Protein AF-K0YEH7-F1 (afdb_monomer)

Organism: NCBI:txid883169

Structure (mmCIF, N/CA/C/O backbone):
data_AF-K0YEH7-F1
#
_entry.id   AF-K0YEH7-F1
#
loop_
_atom_site.group_PDB
_atom_site.id
_atom_site.type_symbol
_atom_site.label_atom_id
_atom_site.label_alt_id
_atom_site.label_comp_id
_atom_site.label_asym_id
_atom_site.label_entity_id
_atom_site.label_seq_id
_atom_site.pdbx_PDB_ins_code
_atom_site.Cartn_x
_atom_site.Cartn_y
_atom_site.Cartn_z
_atom_site.occupancy
_atom_site.B_iso_or_equiv
_atom_site.auth_seq_id
_atom_site.auth_comp_id
_atom_site.auth_asym_id
_atom_site.auth_atom_id
_atom_site.pdbx_PDB_model_num
ATOM 1 N N . MET A 1 1 ? 18.014 -51.628 -20.131 1.00 43.56 1 MET A N 1
ATOM 2 C CA . MET A 1 1 ? 19.365 -51.082 -20.390 1.00 43.56 1 MET A CA 1
ATOM 3 C C . MET A 1 1 ? 19.680 -50.108 -19.276 1.00 43.56 1 MET A C 1
ATOM 5 O O . MET A 1 1 ? 18.922 -49.168 -19.093 1.00 43.56 1 MET A O 1
ATOM 9 N N . THR A 1 2 ? 20.732 -50.370 -18.505 1.00 34.62 2 THR A N 1
ATOM 10 C CA . THR A 1 2 ? 21.038 -49.645 -17.263 1.00 34.62 2 THR A CA 1
ATOM 11 C C . THR A 1 2 ? 22.389 -48.968 -17.433 1.00 34.62 2 THR A C 1
ATOM 13 O O . THR A 1 2 ? 23.352 -49.653 -17.773 1.00 34.62 2 THR A O 1
ATOM 16 N N . TYR A 1 3 ? 22.475 -47.650 -17.233 1.00 40.78 3 TYR A N 1
ATOM 17 C CA . TYR A 1 3 ? 23.727 -46.910 -17.417 1.00 40.78 3 TYR A CA 1
ATOM 18 C C . TYR A 1 3 ? 24.126 -46.157 -16.146 1.00 40.78 3 TYR A C 1
ATOM 20 O O . TYR A 1 3 ? 23.782 -44.998 -15.935 1.00 40.78 3 TYR A O 1
ATOM 28 N N . THR A 1 4 ? 24.865 -46.850 -15.286 1.00 47.16 4 THR A N 1
ATOM 29 C CA . THR A 1 4 ? 25.466 -46.298 -14.069 1.00 47.16 4 THR A CA 1
ATOM 30 C C . THR A 1 4 ? 26.879 -45.805 -14.387 1.00 47.16 4 THR A C 1
ATOM 32 O O . THR A 1 4 ? 27.715 -46.608 -14.801 1.00 47.16 4 THR A O 1
ATOM 35 N N . ARG A 1 5 ? 27.200 -44.523 -14.153 1.00 48.91 5 ARG A N 1
ATOM 36 C CA . ARG A 1 5 ? 28.596 -44.038 -14.185 1.00 48.91 5 ARG A CA 1
ATOM 37 C C . ARG A 1 5 ? 28.930 -43.025 -13.084 1.00 48.91 5 ARG A C 1
ATOM 39 O O . ARG A 1 5 ? 28.792 -41.822 -13.246 1.00 48.91 5 ARG A O 1
ATOM 46 N N . THR A 1 6 ? 29.432 -43.586 -11.984 1.00 45.56 6 THR A N 1
ATOM 47 C CA . THR A 1 6 ? 30.629 -43.158 -11.227 1.00 45.56 6 THR A CA 1
ATOM 48 C C . THR A 1 6 ? 30.948 -41.666 -11.062 1.00 45.56 6 THR A C 1
ATOM 50 O O . THR A 1 6 ? 31.441 -41.004 -11.973 1.00 45.56 6 THR A O 1
ATOM 53 N N . VAL A 1 7 ? 30.889 -41.240 -9.798 1.00 43.88 7 VAL A N 1
ATOM 54 C CA . VAL A 1 7 ? 31.598 -40.086 -9.220 1.00 43.88 7 VAL A CA 1
ATOM 55 C C . VAL A 1 7 ? 33.121 -40.204 -9.409 1.00 43.88 7 VAL A C 1
ATOM 57 O O . VAL A 1 7 ? 33.689 -41.281 -9.223 1.00 43.88 7 VAL A O 1
ATOM 60 N N . ARG A 1 8 ? 33.806 -39.075 -9.638 1.00 46.44 8 ARG A N 1
ATOM 61 C CA . ARG A 1 8 ? 35.229 -38.900 -9.294 1.00 46.44 8 ARG A CA 1
ATOM 62 C C . ARG A 1 8 ? 35.449 -37.566 -8.579 1.00 46.44 8 ARG A C 1
ATOM 64 O O . ARG A 1 8 ? 35.228 -36.508 -9.152 1.00 46.44 8 ARG A O 1
ATOM 71 N N . ARG A 1 9 ? 35.919 -37.641 -7.330 1.00 40.53 9 ARG A N 1
ATOM 72 C CA . ARG A 1 9 ? 36.573 -36.531 -6.621 1.00 40.53 9 ARG A CA 1
ATOM 73 C C . ARG A 1 9 ? 38.044 -36.491 -7.041 1.00 40.53 9 ARG A C 1
ATOM 75 O O . ARG A 1 9 ? 38.652 -37.549 -7.188 1.00 40.53 9 ARG A O 1
ATOM 82 N N . SER A 1 10 ? 38.626 -35.302 -7.142 1.00 42.28 10 SER A N 1
ATOM 83 C CA . SER A 1 10 ? 40.073 -35.111 -7.285 1.00 42.28 10 SER A CA 1
ATOM 84 C C . SER A 1 10 ? 40.559 -34.104 -6.249 1.00 42.28 10 SER A C 1
ATOM 86 O O . SER A 1 10 ? 40.185 -32.936 -6.285 1.00 42.28 10 SER A O 1
ATOM 88 N N . VAL A 1 11 ? 41.378 -34.590 -5.317 1.00 41.81 11 VAL A N 1
ATOM 89 C CA . VAL A 1 11 ? 42.146 -33.777 -4.367 1.00 41.81 11 VAL A CA 1
ATOM 90 C C . VAL A 1 11 ? 43.427 -33.322 -5.063 1.00 41.81 11 VAL A C 1
ATOM 92 O O . VAL A 1 11 ? 44.069 -34.125 -5.737 1.00 41.81 11 VAL A O 1
ATOM 95 N N . GLY A 1 12 ? 43.814 -32.062 -4.875 1.00 38.81 12 GLY A N 1
ATOM 96 C CA . GLY A 1 12 ? 45.109 -31.532 -5.294 1.00 38.81 12 GLY A CA 1
ATOM 97 C C . GLY A 1 12 ? 45.628 -30.578 -4.227 1.00 38.81 12 GLY A C 1
ATOM 98 O O . GLY A 1 12 ? 45.006 -29.552 -3.973 1.00 38.81 12 GLY A O 1
ATOM 99 N N . ALA A 1 13 ? 46.735 -30.940 -3.583 1.00 40.38 13 ALA A N 1
ATOM 100 C CA . ALA A 1 13 ? 47.400 -30.131 -2.572 1.00 40.38 13 ALA A CA 1
ATOM 101 C C . ALA A 1 13 ? 48.880 -29.987 -2.933 1.00 40.38 13 ALA A C 1
ATOM 103 O O . ALA A 1 13 ? 49.530 -30.978 -3.265 1.00 40.38 13 ALA A O 1
ATOM 104 N N . THR A 1 14 ? 49.415 -28.775 -2.804 1.00 42.06 14 THR A N 1
ATOM 105 C CA . THR A 1 14 ? 50.857 -28.504 -2.833 1.00 42.06 14 THR A CA 1
ATOM 106 C C . THR A 1 14 ? 51.154 -27.259 -2.005 1.00 42.06 14 THR A C 1
ATOM 108 O O . THR A 1 14 ? 50.393 -26.295 -2.024 1.00 42.06 14 THR A O 1
ATOM 111 N N . ALA A 1 15 ? 52.261 -27.292 -1.266 1.00 40.22 15 ALA A N 1
ATOM 112 C CA . ALA A 1 15 ? 52.704 -26.234 -0.364 1.00 40.22 15 ALA A CA 1
ATOM 113 C C . ALA A 1 15 ? 54.217 -26.012 -0.508 1.00 40.22 15 ALA A C 1
ATOM 115 O O . ALA A 1 15 ? 54.932 -26.974 -0.772 1.00 40.22 15 ALA A O 1
ATOM 116 N N . LEU A 1 16 ? 54.671 -24.769 -0.308 1.00 36.59 16 LEU A N 1
ATOM 117 C CA . LEU A 1 16 ? 56.019 -24.306 0.091 1.00 36.59 16 LEU A CA 1
ATOM 118 C C . LEU A 1 16 ? 55.895 -22.761 0.192 1.00 36.59 16 LEU A C 1
ATOM 120 O O . LEU A 1 16 ? 55.402 -22.158 -0.753 1.00 36.59 16 LEU A O 1
ATOM 124 N N . ALA A 1 17 ? 56.100 -22.035 1.298 1.00 36.88 17 ALA A N 1
ATOM 125 C CA . ALA A 1 17 ? 57.126 -22.025 2.350 1.00 36.88 17 ALA A CA 1
ATOM 126 C C . ALA A 1 17 ? 58.447 -21.326 1.956 1.00 36.88 17 ALA A C 1
ATOM 128 O O . ALA A 1 17 ? 59.259 -21.915 1.251 1.00 36.88 17 ALA A O 1
ATOM 129 N N . ALA A 1 18 ? 58.672 -20.114 2.489 1.00 34.50 18 ALA A N 1
ATOM 130 C CA . ALA A 1 18 ? 59.960 -19.588 2.980 1.00 34.50 18 ALA A CA 1
ATOM 131 C C . ALA A 1 18 ? 59.758 -18.209 3.655 1.00 34.50 18 ALA A C 1
ATOM 133 O O . ALA A 1 18 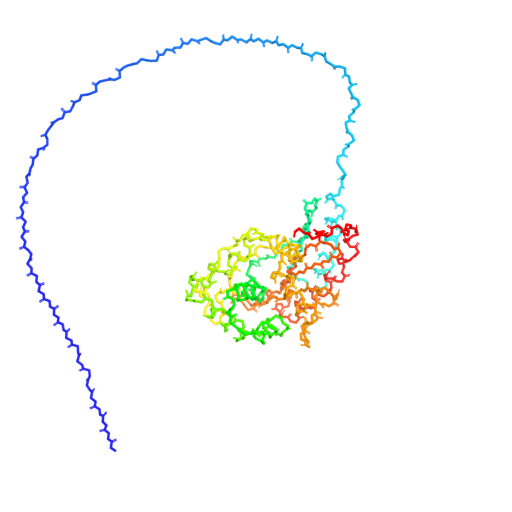? 58.860 -17.461 3.276 1.00 34.50 18 ALA A O 1
ATOM 134 N N . ALA A 1 19 ? 60.588 -17.874 4.645 1.00 40.25 19 ALA A N 1
ATOM 135 C CA . ALA A 1 19 ? 60.545 -16.625 5.420 1.00 40.25 19 ALA A CA 1
ATOM 136 C C . ALA A 1 19 ? 61.934 -15.962 5.471 1.00 40.25 19 ALA A C 1
ATOM 138 O O . ALA A 1 19 ? 62.913 -16.650 5.192 1.00 40.25 19 ALA A O 1
ATOM 139 N N . LEU A 1 20 ? 62.021 -14.687 5.888 1.00 38.66 20 LEU A N 1
ATOM 140 C CA . LEU A 1 20 ? 63.067 -14.125 6.776 1.00 38.66 20 LEU A CA 1
ATOM 141 C C . LEU A 1 20 ? 62.799 -12.634 7.100 1.00 38.66 20 LEU A C 1
ATOM 143 O O . LEU A 1 20 ? 61.908 -12.026 6.514 1.00 38.66 20 LEU A O 1
ATOM 147 N N . ALA A 1 21 ? 63.495 -12.090 8.108 1.00 43.19 21 ALA A N 1
ATOM 148 C CA . ALA A 1 21 ? 63.068 -10.929 8.912 1.00 43.19 21 ALA A CA 1
ATOM 149 C C . ALA A 1 21 ? 64.155 -9.831 9.080 1.00 43.19 21 ALA A C 1
ATOM 151 O O . ALA A 1 21 ? 65.202 -9.930 8.444 1.00 43.19 21 ALA A O 1
ATOM 152 N N . LEU A 1 22 ? 63.903 -8.880 10.014 1.00 47.94 22 LEU A N 1
ATOM 153 C CA . LEU A 1 22 ? 64.761 -7.831 10.649 1.00 47.94 22 LEU A CA 1
ATOM 154 C C . LEU A 1 22 ? 64.409 -6.367 10.255 1.00 47.94 22 LEU A C 1
ATOM 156 O O . LEU A 1 22 ? 64.001 -6.153 9.121 1.00 47.94 22 LEU A O 1
ATOM 160 N N . ALA A 1 23 ? 64.638 -5.295 11.047 1.00 47.19 23 ALA A N 1
ATOM 161 C CA . ALA A 1 23 ? 64.557 -5.011 12.509 1.00 47.19 23 ALA A CA 1
ATOM 162 C C . ALA A 1 23 ? 64.952 -3.519 12.803 1.00 47.19 23 ALA A C 1
ATOM 164 O O . ALA A 1 23 ? 65.809 -2.992 12.101 1.00 47.19 23 ALA A O 1
ATOM 165 N N . GLY A 1 24 ? 64.422 -2.882 13.874 1.00 32.28 24 GLY A N 1
ATOM 166 C CA . GLY A 1 24 ? 64.820 -1.545 14.425 1.00 32.28 24 GLY A CA 1
ATOM 167 C C . GLY A 1 24 ? 63.785 -0.413 14.191 1.00 32.28 24 GLY A C 1
ATOM 168 O O . GLY A 1 24 ? 63.328 -0.270 13.065 1.00 32.28 24 GLY A O 1
ATOM 169 N N . CYS A 1 25 ? 63.229 0.324 15.180 1.00 42.59 25 CYS A N 1
ATOM 170 C CA . CYS A 1 25 ? 63.808 1.264 16.189 1.00 42.59 25 CYS A CA 1
ATOM 171 C C . CYS A 1 25 ? 64.610 2.411 15.522 1.00 42.59 25 CYS A C 1
ATOM 173 O O . CYS A 1 25 ? 65.451 2.097 14.693 1.00 42.59 25 CYS A O 1
ATOM 175 N N . TRP A 1 26 ? 64.483 3.730 15.774 1.00 39.03 26 TRP A N 1
ATOM 176 C CA . TRP A 1 26 ? 64.170 4.584 16.956 1.00 39.03 26 TRP A CA 1
ATOM 177 C C . TRP A 1 26 ? 63.934 6.045 16.432 1.00 39.03 26 TRP A C 1
ATOM 179 O O . TRP A 1 26 ? 64.464 6.345 15.367 1.00 39.03 26 TRP A O 1
ATOM 189 N N . GLY A 1 27 ? 63.243 7.039 17.028 1.00 33.53 27 GLY A N 1
ATOM 190 C CA . GLY A 1 27 ? 62.417 7.182 18.248 1.00 33.53 27 GLY A CA 1
ATOM 191 C C . GLY A 1 27 ? 62.493 8.618 18.864 1.00 33.53 27 GLY A C 1
ATOM 192 O O . GLY A 1 27 ? 63.574 9.198 18.858 1.00 33.53 27 GLY A O 1
ATOM 193 N N . SER A 1 28 ? 61.388 9.133 19.446 1.00 36.91 28 SER A N 1
ATOM 194 C CA . SER A 1 28 ? 61.259 10.344 20.324 1.00 36.91 28 SER A CA 1
ATOM 195 C C . SER A 1 28 ? 61.264 11.772 19.720 1.00 36.91 28 SER A C 1
ATOM 197 O O . SER A 1 28 ? 62.160 12.121 18.959 1.00 36.91 28 SER A O 1
ATOM 199 N N . GLY A 1 29 ? 60.340 12.647 20.178 1.00 30.45 29 GLY A N 1
ATOM 200 C CA . GLY A 1 29 ? 60.425 14.108 19.961 1.00 30.45 29 GLY A CA 1
ATOM 201 C C . GLY A 1 29 ? 59.134 14.944 20.096 1.00 30.45 29 GLY A C 1
ATOM 202 O O . GLY A 1 29 ? 58.742 15.580 19.126 1.00 30.45 29 GLY A O 1
ATOM 203 N N . GLU A 1 30 ? 58.506 14.991 21.276 1.00 42.72 30 GLU A N 1
ATOM 204 C CA . GLU A 1 30 ? 57.485 16.007 21.639 1.00 42.72 30 GLU A CA 1
ATOM 205 C C . GLU A 1 30 ? 58.172 17.160 22.411 1.00 42.72 30 GLU A C 1
ATOM 207 O O . GLU A 1 30 ? 59.219 16.909 23.024 1.00 42.72 30 GLU A O 1
ATOM 212 N N . PRO A 1 31 ? 57.663 18.413 22.377 1.00 46.25 31 PRO A N 1
ATOM 213 C CA . PRO A 1 31 ? 56.670 18.785 23.398 1.00 46.25 31 PRO A CA 1
ATOM 214 C C . PRO A 1 31 ? 55.606 19.835 22.986 1.00 46.25 31 PRO A C 1
ATOM 216 O O . PRO A 1 31 ? 55.804 20.655 22.089 1.00 46.25 31 PRO A O 1
ATOM 219 N N . GLU A 1 32 ? 54.507 19.856 23.743 1.00 40.66 32 GLU A N 1
ATOM 220 C CA . GLU A 1 32 ? 53.574 20.990 23.899 1.00 40.66 32 GLU A CA 1
ATOM 221 C C . GLU A 1 32 ? 54.274 22.186 24.599 1.00 40.66 32 GLU A C 1
ATOM 223 O O . GLU A 1 32 ? 55.287 21.974 25.278 1.00 40.66 32 GLU A O 1
ATOM 228 N N . PRO A 1 33 ? 53.773 23.437 24.484 1.00 46.56 33 PRO A N 1
ATOM 229 C CA . PRO A 1 33 ? 53.020 23.940 25.645 1.00 46.56 33 PRO A CA 1
ATOM 230 C C . PRO A 1 33 ? 51.929 25.013 25.396 1.00 46.56 33 PRO A C 1
ATOM 232 O O . PRO A 1 33 ? 51.939 25.764 24.424 1.00 46.56 33 PRO A O 1
ATOM 235 N N . GLU A 1 34 ? 51.131 25.173 26.458 1.00 35.50 34 GLU A N 1
ATOM 236 C CA . GLU A 1 34 ? 50.573 26.420 27.020 1.00 35.50 34 GLU A CA 1
ATOM 237 C C . GLU A 1 34 ? 49.192 26.942 26.573 1.00 35.50 34 GLU A C 1
ATOM 239 O O . GLU A 1 34 ? 48.978 27.540 25.519 1.00 35.50 34 GLU A O 1
ATOM 244 N N . ALA A 1 35 ? 48.256 26.827 27.522 1.00 39.53 35 ALA A N 1
ATOM 245 C CA . ALA A 1 35 ? 46.968 27.502 27.537 1.00 39.53 35 ALA A CA 1
ATOM 246 C C . ALA A 1 35 ? 47.097 29.003 27.855 1.00 39.53 35 ALA A C 1
ATOM 248 O O . ALA A 1 35 ? 47.963 29.423 28.624 1.00 39.53 35 ALA A O 1
ATOM 249 N N . LYS A 1 36 ? 46.137 29.807 27.376 1.00 36.59 36 LYS A N 1
ATOM 250 C CA . LYS A 1 36 ? 45.959 31.193 27.828 1.00 36.59 36 LYS A CA 1
ATOM 251 C C . LYS A 1 36 ? 44.498 31.498 28.158 1.00 36.59 36 LYS A C 1
ATOM 253 O O . LYS A 1 36 ? 43.633 31.475 27.290 1.00 36.59 36 LYS A O 1
ATOM 258 N N . VAL A 1 37 ? 44.246 31.809 29.427 1.00 36.94 37 VAL A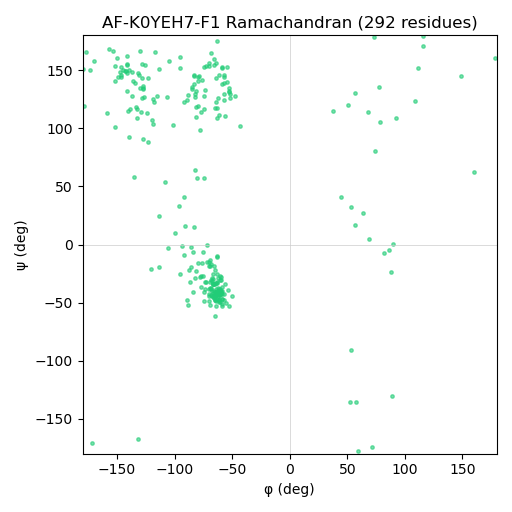 N 1
ATOM 259 C CA . VAL A 1 37 ? 42.953 32.281 29.948 1.00 36.94 37 VAL A CA 1
ATOM 260 C C . VAL A 1 37 ? 42.846 33.791 29.747 1.00 36.94 37 VAL A C 1
ATOM 262 O O . VAL A 1 37 ? 43.780 34.508 30.106 1.00 36.94 37 VAL A O 1
ATOM 265 N N . THR A 1 38 ? 41.715 34.306 29.249 1.00 33.78 38 THR A N 1
ATOM 266 C CA . THR A 1 38 ? 41.326 35.719 29.447 1.00 33.78 38 THR A CA 1
ATOM 267 C C . THR A 1 38 ? 39.798 35.900 29.432 1.00 33.78 38 THR A C 1
ATOM 269 O O . THR A 1 38 ? 39.171 35.903 28.382 1.00 33.78 38 THR A O 1
ATOM 272 N N . GLU A 1 39 ? 39.254 36.027 30.643 1.00 40.19 39 GLU A N 1
ATOM 273 C CA . GLU A 1 39 ? 38.168 36.918 31.100 1.00 40.19 39 GLU A CA 1
ATOM 274 C C . GLU A 1 39 ? 36.815 37.029 30.359 1.00 40.19 39 GLU A C 1
ATOM 276 O O . GLU A 1 39 ? 36.675 37.535 29.249 1.00 40.19 39 GLU A O 1
ATOM 281 N N . THR A 1 40 ? 35.768 36.694 31.120 1.00 35.47 40 THR A N 1
ATOM 282 C CA . THR A 1 40 ? 34.359 37.045 30.902 1.00 35.47 40 THR A CA 1
ATOM 283 C C . THR A 1 40 ? 34.123 38.559 30.997 1.00 35.47 40 THR A C 1
ATOM 285 O O . THR A 1 40 ? 34.637 39.215 31.901 1.00 35.47 40 THR A O 1
ATOM 288 N N . SER A 1 41 ? 33.231 39.107 30.168 1.00 37.56 41 SER A N 1
ATOM 289 C CA . SER A 1 41 ? 32.559 40.385 30.450 1.00 37.56 41 SER A CA 1
ATOM 290 C C . SER A 1 41 ? 31.086 40.324 30.061 1.00 37.56 41 SER A C 1
ATOM 292 O O . SER A 1 41 ? 30.735 40.144 28.898 1.00 37.56 41 SER A O 1
ATOM 294 N N . THR A 1 42 ? 30.220 40.463 31.063 1.00 37.81 42 THR A N 1
ATOM 295 C CA . THR A 1 42 ? 28.761 40.410 30.926 1.00 37.81 42 THR A CA 1
ATOM 296 C C . THR A 1 42 ? 28.218 41.803 30.619 1.00 37.81 42 THR A C 1
ATOM 298 O O . THR A 1 42 ? 28.485 42.737 31.373 1.00 37.81 42 THR A O 1
ATOM 301 N N . VAL A 1 43 ? 27.405 41.951 29.569 1.00 39.06 43 VAL A N 1
ATOM 302 C CA . VAL A 1 43 ? 26.648 43.187 29.308 1.00 39.06 43 VAL A CA 1
ATOM 303 C C . VAL A 1 43 ? 25.158 42.872 29.321 1.00 39.06 43 VAL A C 1
ATOM 305 O O . VAL A 1 43 ? 24.624 42.254 28.403 1.00 39.06 43 VAL A O 1
ATOM 308 N N . THR A 1 44 ? 24.488 43.304 30.386 1.00 37.12 44 THR A N 1
ATOM 309 C CA . THR A 1 44 ? 23.031 43.242 30.515 1.00 37.12 44 THR A CA 1
ATOM 310 C C . THR A 1 44 ? 22.403 44.397 29.741 1.00 37.12 44 THR A C 1
ATOM 312 O O . THR A 1 44 ? 22.611 45.553 30.103 1.00 37.12 44 THR A O 1
ATOM 315 N N . THR A 1 45 ? 21.572 44.094 28.742 1.00 37.25 45 THR A N 1
ATOM 316 C CA . THR A 1 45 ? 20.715 45.089 28.079 1.00 37.25 45 THR A CA 1
ATOM 317 C C . THR A 1 45 ? 19.254 44.703 28.271 1.00 37.25 45 THR A C 1
ATOM 319 O O . THR A 1 45 ? 18.746 43.798 27.615 1.00 37.25 45 THR A O 1
ATOM 322 N N . THR A 1 46 ? 18.563 45.394 29.177 1.00 35.56 46 THR A N 1
ATOM 323 C CA . THR A 1 46 ? 17.107 45.287 29.341 1.00 35.56 46 THR A CA 1
ATOM 324 C C . THR A 1 46 ? 16.392 46.066 28.242 1.00 35.56 46 THR A C 1
ATOM 326 O O . THR A 1 46 ? 16.454 47.295 28.225 1.00 35.56 46 THR A O 1
ATOM 329 N N . VAL A 1 47 ? 15.678 45.364 27.359 1.00 36.91 47 VAL A N 1
ATOM 330 C CA . VAL A 1 47 ? 14.760 45.976 26.386 1.00 36.91 47 VAL A CA 1
ATOM 331 C C . VAL A 1 47 ? 13.327 45.814 26.886 1.00 36.91 47 VAL A C 1
ATOM 333 O O . VAL A 1 47 ? 12.735 44.743 26.789 1.00 36.91 47 VAL A O 1
ATOM 336 N N . THR A 1 48 ? 12.770 46.895 27.426 1.00 38.53 48 THR A N 1
ATOM 337 C CA . THR A 1 48 ? 11.336 47.007 27.708 1.00 38.53 48 THR A CA 1
ATOM 338 C C . THR A 1 48 ? 10.612 47.385 26.420 1.00 38.53 48 THR A C 1
ATOM 340 O O . THR A 1 48 ? 10.831 48.479 25.902 1.00 38.53 48 THR A O 1
ATOM 343 N N . THR A 1 49 ? 9.709 46.534 25.934 1.00 35.94 49 THR A N 1
ATOM 344 C CA . THR A 1 49 ? 8.800 46.865 24.824 1.00 35.94 49 THR A CA 1
ATOM 345 C C . THR A 1 49 ? 7.352 46.493 25.135 1.00 35.94 49 THR A C 1
ATOM 347 O O . THR A 1 49 ? 7.075 45.564 25.888 1.00 35.94 49 THR A O 1
ATOM 350 N N . SER A 1 50 ? 6.449 47.307 24.586 1.00 40.16 50 SER A N 1
ATOM 351 C CA . SER A 1 50 ? 5.004 47.360 24.850 1.00 40.16 50 SER A CA 1
ATOM 352 C C . SER A 1 50 ? 4.274 46.039 24.555 1.00 40.16 50 SER A C 1
ATOM 354 O O . SER A 1 50 ? 4.707 45.324 23.650 1.00 40.16 50 SER A O 1
ATOM 356 N N . PRO A 1 51 ? 3.140 45.727 25.221 1.00 40.94 51 PRO A N 1
ATOM 357 C CA . PRO A 1 51 ? 2.313 44.585 24.840 1.00 40.94 51 PRO A CA 1
ATOM 358 C C . PRO A 1 51 ? 1.750 44.789 23.429 1.00 40.94 51 PRO A C 1
ATOM 360 O O . PRO A 1 51 ? 0.885 45.636 23.207 1.00 40.94 51 PRO A O 1
ATOM 363 N N . ALA A 1 52 ? 2.257 44.008 22.479 1.00 41.50 52 ALA A N 1
ATOM 364 C CA . ALA A 1 52 ? 1.568 43.754 21.226 1.00 41.50 52 ALA A CA 1
ATOM 365 C C . ALA A 1 52 ? 0.436 42.753 21.490 1.00 41.50 52 ALA A C 1
ATOM 367 O O . ALA A 1 52 ? 0.609 41.816 22.273 1.00 41.50 52 ALA A O 1
ATOM 368 N N . THR A 1 53 ? -0.709 42.941 20.832 1.00 42.72 53 THR A N 1
ATOM 369 C CA . THR A 1 53 ? -1.745 41.904 20.742 1.00 42.72 53 THR A CA 1
ATOM 370 C C . THR A 1 53 ? -1.088 40.611 20.249 1.00 42.72 53 THR A C 1
ATOM 372 O O . THR A 1 53 ? -0.355 40.683 19.257 1.00 42.72 53 THR A O 1
ATOM 375 N N . PRO A 1 54 ? -1.291 39.456 20.913 1.00 48.72 54 PRO A N 1
ATOM 376 C CA . PRO A 1 54 ? -0.751 38.195 20.426 1.00 48.72 54 PRO A CA 1
ATOM 377 C C . PRO A 1 54 ? -1.195 37.955 18.977 1.00 48.72 54 PRO A C 1
ATOM 379 O O . PRO A 1 54 ? -2.351 38.256 18.662 1.00 48.72 54 PRO A O 1
ATOM 382 N N . PRO A 1 55 ? -0.322 37.436 18.095 1.00 46.34 55 PRO A N 1
ATOM 383 C CA . PRO A 1 55 ? -0.796 36.886 16.836 1.00 46.34 55 PRO A CA 1
ATOM 384 C C . PRO A 1 55 ? -1.821 35.792 17.148 1.00 46.34 55 PRO A C 1
ATOM 386 O O . PRO A 1 55 ? -1.643 35.020 18.093 1.00 46.34 55 PRO A O 1
ATOM 389 N N . GLU A 1 56 ? -2.898 35.772 16.370 1.00 47.56 56 GLU A N 1
ATOM 390 C CA . GLU A 1 56 ? -3.910 34.720 16.415 1.00 47.56 56 GLU A CA 1
ATOM 391 C C . GLU A 1 56 ? -3.210 33.363 16.260 1.00 47.56 56 GLU A C 1
ATOM 393 O O . GLU A 1 56 ? -2.300 33.225 15.435 1.00 47.56 56 GLU A O 1
ATOM 398 N N . ALA A 1 57 ? -3.549 32.404 17.125 1.00 45.62 57 ALA A N 1
ATOM 399 C CA . ALA A 1 57 ? -2.893 31.103 17.120 1.00 45.62 57 ALA A CA 1
ATOM 400 C C . ALA A 1 57 ? -3.135 30.399 15.770 1.00 45.62 57 ALA A C 1
ATOM 402 O O . ALA A 1 57 ? -4.206 30.575 15.184 1.00 45.62 57 ALA A O 1
ATOM 403 N N . PRO A 1 58 ? -2.170 29.616 15.251 1.00 48.81 58 PRO A N 1
ATOM 404 C CA . PRO A 1 58 ? -2.453 28.735 14.123 1.00 48.81 58 PRO A CA 1
ATOM 405 C C . PRO A 1 58 ? -3.575 27.763 14.521 1.00 48.81 58 PRO A C 1
ATOM 407 O O . PRO A 1 58 ? -3.559 27.269 15.643 1.00 48.81 58 PRO A O 1
ATOM 410 N N . ASN A 1 59 ? -4.533 27.516 13.619 1.00 48.38 59 ASN A N 1
ATOM 411 C CA . ASN A 1 59 ? -5.717 26.691 13.893 1.00 48.38 59 ASN A CA 1
ATOM 412 C C . ASN A 1 59 ? -5.367 25.354 14.571 1.00 48.38 59 ASN A C 1
ATOM 414 O O . ASN A 1 59 ? -4.581 24.571 14.031 1.00 48.38 59 ASN A O 1
ATOM 418 N N . ASP A 1 60 ? -6.035 25.073 15.691 1.00 47.31 60 ASP A N 1
ATOM 419 C CA . ASP A 1 60 ? -5.942 23.826 16.457 1.00 47.31 60 ASP A CA 1
ATOM 420 C C . ASP A 1 60 ? -6.671 22.644 15.764 1.00 47.31 60 ASP A C 1
ATOM 422 O O . ASP A 1 60 ? -7.540 22.005 16.347 1.00 47.31 60 ASP A O 1
ATOM 426 N N . GLU A 1 61 ? -6.307 22.312 14.517 1.00 50.97 61 GLU A N 1
ATOM 427 C CA . GLU A 1 61 ? -6.666 21.027 13.876 1.00 50.97 61 GLU A CA 1
ATOM 428 C C . GLU A 1 61 ? -5.623 19.878 14.056 1.00 50.97 61 GLU A C 1
ATOM 430 O O . GLU A 1 61 ? -5.367 19.145 13.098 1.00 50.97 61 GLU A O 1
ATOM 435 N N . PRO A 1 62 ? -4.995 19.676 15.241 1.00 52.41 62 PRO A N 1
ATOM 436 C CA . PRO A 1 62 ? -4.419 18.357 15.584 1.00 52.41 62 PRO A CA 1
ATOM 437 C C . PRO A 1 62 ? -5.305 17.408 16.418 1.00 52.41 62 PRO A C 1
ATOM 439 O O . PRO A 1 62 ? -5.101 16.194 16.340 1.00 52.41 62 PRO A O 1
ATOM 442 N N . ASP A 1 63 ? -6.258 17.909 17.215 1.00 73.88 63 ASP A N 1
ATOM 443 C CA . ASP A 1 63 ? -6.947 17.073 18.223 1.00 73.88 63 ASP A CA 1
ATOM 444 C C . ASP A 1 63 ? -8.214 16.363 17.694 1.00 73.88 63 ASP A C 1
ATOM 446 O O . ASP A 1 63 ? -8.335 15.151 17.871 1.00 73.88 63 ASP A O 1
ATOM 450 N N . GLU A 1 64 ? -9.128 17.050 16.989 1.00 85.19 64 GLU A N 1
ATOM 451 C CA . GLU A 1 64 ? -10.436 16.466 16.603 1.00 85.19 64 GLU A CA 1
ATOM 452 C C . GLU A 1 64 ? -10.315 15.243 15.671 1.00 85.19 64 GLU A C 1
ATOM 454 O O . GLU A 1 64 ? -10.978 14.226 15.884 1.00 85.19 64 GLU A O 1
ATOM 459 N N . ILE A 1 65 ? -9.429 15.296 14.666 1.00 87.75 65 ILE A N 1
ATOM 460 C CA . ILE A 1 65 ? -9.183 14.154 13.764 1.00 87.75 65 ILE A CA 1
ATOM 461 C C . ILE A 1 65 ? -8.577 12.983 14.552 1.00 87.75 65 ILE A C 1
ATOM 463 O O . ILE A 1 65 ? -8.957 11.832 14.346 1.00 87.75 65 ILE A O 1
ATOM 467 N N . THR A 1 66 ? -7.656 13.256 15.479 1.00 92.00 66 THR A N 1
ATOM 468 C CA . THR A 1 66 ? -7.008 12.221 16.299 1.00 92.00 66 THR A CA 1
ATOM 469 C C . THR A 1 66 ? -8.011 11.540 17.238 1.00 92.00 66 THR A C 1
ATOM 471 O O . THR A 1 66 ? -7.983 10.313 17.377 1.00 92.00 66 THR A O 1
ATOM 474 N N . GLU A 1 67 ? -8.941 12.297 17.830 1.00 92.62 67 GLU A N 1
ATOM 475 C CA . GLU A 1 67 ? -10.036 11.759 18.649 1.00 92.62 67 GLU A CA 1
ATOM 476 C C . GLU A 1 67 ? -10.992 10.895 17.807 1.00 92.62 67 GLU A C 1
ATOM 478 O O . GLU A 1 67 ? -11.247 9.743 18.161 1.00 92.62 67 GLU A O 1
ATOM 483 N N . ALA A 1 68 ? -11.430 11.380 16.639 1.00 92.88 68 ALA A N 1
ATOM 484 C CA . ALA A 1 68 ? -12.330 10.638 15.752 1.00 92.88 68 ALA A CA 1
ATOM 485 C C . ALA A 1 68 ? -11.698 9.345 15.190 1.00 92.88 68 ALA A C 1
ATOM 487 O O . ALA A 1 68 ? -12.359 8.307 15.095 1.00 92.88 68 ALA A O 1
ATOM 488 N N . LEU A 1 69 ? -10.402 9.367 14.856 1.00 95.19 69 LEU A N 1
ATOM 489 C CA . LEU A 1 69 ? -9.661 8.161 14.472 1.00 95.19 69 LEU A CA 1
ATOM 490 C C . LEU A 1 69 ? -9.514 7.181 15.647 1.00 95.19 69 LEU A C 1
ATOM 492 O O . LEU A 1 69 ? -9.547 5.969 15.431 1.00 95.19 69 LEU A O 1
ATOM 496 N N . SER A 1 70 ? -9.388 7.678 16.881 1.00 96.62 70 SER A N 1
ATOM 497 C CA . SER A 1 70 ? -9.334 6.836 18.082 1.00 96.62 70 SER A CA 1
ATOM 498 C C . SER A 1 70 ? -10.675 6.145 18.345 1.00 96.62 70 SER A C 1
ATOM 500 O O . SER A 1 70 ? -10.689 4.935 18.560 1.00 96.62 70 SER A O 1
ATOM 502 N N . GLU A 1 71 ? -11.803 6.855 18.218 1.00 96.25 71 GLU A N 1
ATOM 503 C CA . GLU A 1 71 ? -13.146 6.256 18.310 1.00 96.25 71 GLU A CA 1
ATOM 504 C C . GLU A 1 71 ? -13.364 5.174 17.233 1.00 96.25 71 GLU A C 1
ATOM 506 O O . GLU A 1 71 ? -13.877 4.089 17.525 1.00 96.25 71 GLU A O 1
ATOM 511 N N . ALA A 1 72 ? -12.915 5.418 15.996 1.00 96.38 72 ALA A N 1
ATOM 512 C CA . ALA A 1 72 ? -12.988 4.434 14.915 1.00 96.38 72 ALA A CA 1
ATOM 513 C C . ALA A 1 72 ? -12.165 3.163 15.216 1.00 96.38 72 ALA A C 1
ATOM 515 O O . ALA A 1 72 ? -12.633 2.046 14.973 1.00 96.38 72 ALA A O 1
ATOM 516 N N . ILE A 1 73 ? -10.961 3.314 15.779 1.00 98.00 73 ILE A N 1
ATOM 517 C CA . ILE A 1 73 ? -10.123 2.189 16.217 1.00 98.00 73 ILE A CA 1
ATOM 518 C C . ILE A 1 73 ? -10.779 1.428 17.376 1.00 98.00 73 ILE A C 1
ATOM 520 O O . ILE A 1 73 ? -10.874 0.202 17.306 1.00 98.00 73 ILE A O 1
ATOM 524 N N . ASP A 1 74 ? -11.300 2.118 18.393 1.00 98.00 74 ASP A N 1
ATOM 525 C CA . ASP A 1 74 ? -11.986 1.491 19.529 1.00 98.00 74 ASP A CA 1
ATOM 526 C C . ASP A 1 74 ? -13.233 0.705 19.093 1.00 98.00 74 ASP A C 1
ATOM 528 O O . ASP A 1 74 ? -13.480 -0.399 19.594 1.00 98.00 74 ASP A O 1
ATOM 532 N N . GLY A 1 75 ? -13.989 1.211 18.113 1.00 97.56 75 GLY A N 1
ATOM 533 C CA . GLY A 1 75 ? -15.114 0.496 17.505 1.00 97.56 75 GLY A CA 1
ATOM 534 C C . GLY A 1 75 ? -14.687 -0.808 16.821 1.00 97.56 75 GLY A C 1
ATOM 535 O O . GLY A 1 75 ? -15.268 -1.869 17.071 1.00 97.56 75 GLY A O 1
ATOM 536 N N . VAL A 1 76 ? -13.626 -0.759 16.011 1.00 98.00 76 VAL A N 1
ATOM 537 C CA . VAL A 1 76 ? -13.074 -1.928 15.302 1.00 98.00 76 VAL A CA 1
ATOM 538 C C . VAL A 1 76 ? -12.499 -2.955 16.279 1.00 98.00 76 VAL A C 1
ATOM 540 O O . VAL A 1 76 ? -12.778 -4.150 16.154 1.00 98.00 76 VAL A O 1
ATOM 543 N N . LEU A 1 77 ? -11.749 -2.513 17.291 1.00 98.12 77 LEU A N 1
ATOM 544 C CA . LEU A 1 77 ? -11.194 -3.388 18.324 1.00 98.12 77 LEU A CA 1
ATOM 545 C C . LEU A 1 77 ? -12.289 -4.005 19.206 1.00 98.12 77 LEU A C 1
ATOM 547 O O . LEU A 1 77 ? -12.174 -5.171 19.582 1.00 98.12 77 LEU A O 1
ATOM 551 N N . SER A 1 78 ? -13.380 -3.284 19.471 1.00 98.31 78 SER A N 1
ATOM 552 C CA . SER A 1 78 ? -14.542 -3.819 20.195 1.00 98.31 78 SER A CA 1
ATOM 553 C C . SER A 1 78 ? -15.285 -4.908 19.412 1.00 98.31 78 SER A C 1
ATOM 555 O O . SER A 1 78 ? -15.802 -5.849 20.016 1.00 98.31 78 SER A O 1
ATOM 557 N N . ALA A 1 79 ? -15.336 -4.802 18.079 1.00 98.06 79 ALA A N 1
ATOM 558 C CA . ALA A 1 79 ? -16.025 -5.760 17.213 1.00 98.06 79 ALA A CA 1
ATOM 559 C C . ALA A 1 79 ? -15.170 -6.992 16.852 1.00 98.06 79 ALA A C 1
ATOM 561 O O . ALA A 1 79 ? -15.679 -8.115 16.852 1.00 98.06 79 ALA A O 1
ATOM 562 N N . HIS A 1 80 ? -13.878 -6.799 16.562 1.00 97.69 80 HIS A N 1
ATOM 563 C CA . HIS A 1 80 ? -12.997 -7.833 15.985 1.00 97.69 80 HIS A CA 1
ATOM 564 C C . HIS A 1 80 ? -11.869 -8.293 16.915 1.00 97.69 80 HIS A C 1
ATOM 566 O O . HIS A 1 80 ? -11.299 -9.372 16.710 1.00 97.69 80 HIS A O 1
ATOM 572 N N . GLY A 1 81 ? -11.536 -7.488 17.928 1.00 97.56 81 GLY A N 1
ATOM 573 C CA . GLY A 1 81 ? -10.363 -7.665 18.782 1.00 97.56 81 GLY A CA 1
ATOM 574 C C . GLY A 1 81 ? -9.031 -7.657 18.020 1.00 97.56 81 GLY A C 1
ATOM 575 O O . GLY A 1 81 ? -8.975 -7.548 16.795 1.00 97.56 81 GLY A O 1
ATOM 576 N N . GLY A 1 82 ? -7.939 -7.861 18.756 1.00 96.69 82 GLY A N 1
ATOM 577 C CA . GLY A 1 82 ? -6.592 -7.907 18.189 1.00 96.69 82 GLY A CA 1
ATOM 578 C C . GLY A 1 82 ? -5.955 -6.523 18.134 1.00 96.69 82 GLY A C 1
ATOM 579 O O . GLY A 1 82 ? -5.933 -5.828 19.144 1.00 96.69 82 GLY A O 1
ATOM 580 N N . GLU A 1 83 ? -5.407 -6.161 16.978 1.00 98.06 83 GLU A N 1
ATOM 581 C CA . GLU A 1 83 ? -4.659 -4.920 16.750 1.00 98.06 83 GLU A CA 1
ATOM 582 C C . GLU A 1 83 ? -5.221 -4.195 15.518 1.00 98.06 83 GLU A C 1
ATOM 584 O O . GLU A 1 83 ? -5.585 -4.836 14.525 1.00 98.06 83 GLU A O 1
ATOM 589 N N . ALA A 1 84 ? -5.262 -2.864 15.559 1.00 98.38 84 ALA A N 1
ATOM 590 C CA . ALA A 1 84 ? -5.709 -2.009 14.465 1.00 98.38 84 ALA A CA 1
ATOM 591 C C . ALA A 1 84 ? -4.952 -0.677 14.518 1.00 98.38 84 ALA A C 1
ATOM 593 O O . ALA A 1 84 ? -4.660 -0.181 15.605 1.00 98.38 84 ALA A O 1
ATOM 594 N N . ALA A 1 85 ? -4.639 -0.112 13.353 1.00 98.38 85 ALA A N 1
ATOM 595 C CA . ALA A 1 85 ? -3.984 1.182 13.224 1.00 98.38 85 ALA A CA 1
ATOM 596 C C . ALA A 1 85 ? -4.454 1.919 11.967 1.00 98.38 85 ALA A C 1
ATOM 598 O O . ALA A 1 85 ? -4.689 1.314 10.916 1.00 98.38 85 ALA A O 1
ATOM 599 N N . VAL A 1 86 ? -4.526 3.241 12.073 1.00 97.88 86 VAL A N 1
ATOM 600 C CA . VAL A 1 86 ? -4.803 4.171 10.978 1.00 97.88 86 VAL A CA 1
ATOM 601 C C . VAL A 1 86 ? -3.830 5.340 11.053 1.00 97.88 86 VAL A C 1
ATOM 603 O O . VAL A 1 86 ? -3.549 5.851 12.134 1.00 97.88 86 VAL A O 1
ATOM 606 N N . VAL A 1 87 ? -3.325 5.766 9.898 1.00 97.00 87 VAL A N 1
ATOM 607 C CA . VAL A 1 87 ? -2.590 7.021 9.729 1.00 97.00 87 VAL A CA 1
ATOM 608 C C . VAL A 1 87 ? -3.188 7.775 8.551 1.00 97.00 87 VAL A C 1
ATOM 610 O O . VAL A 1 87 ? -3.423 7.190 7.489 1.00 97.00 87 VAL A O 1
ATOM 613 N N . VAL A 1 88 ? -3.414 9.072 8.736 1.00 95.31 88 VAL A N 1
ATOM 614 C CA . VAL A 1 88 ? -3.902 9.989 7.703 1.00 95.31 88 VAL A CA 1
ATOM 615 C C . VAL A 1 88 ? -2.920 11.142 7.537 1.00 95.31 88 VAL A C 1
ATOM 617 O O . VAL A 1 88 ? -2.308 11.591 8.506 1.00 95.31 88 VAL A O 1
ATOM 620 N N . PHE A 1 89 ? -2.740 11.597 6.299 1.00 93.62 89 PHE A N 1
ATOM 621 C CA . PHE A 1 89 ? -1.744 12.598 5.941 1.00 93.62 89 PHE A CA 1
ATOM 622 C C . PHE A 1 89 ? -2.255 13.590 4.889 1.00 93.62 89 PHE A C 1
ATOM 624 O O . PHE A 1 89 ? -2.752 13.208 3.825 1.00 93.62 89 PHE A O 1
ATOM 631 N N . ALA A 1 90 ? -2.024 14.864 5.177 1.00 90.75 90 ALA A N 1
ATOM 632 C CA . ALA A 1 90 ? -1.976 16.001 4.274 1.00 90.75 90 ALA A CA 1
ATOM 633 C C . ALA A 1 90 ? -0.833 16.942 4.743 1.00 90.75 90 ALA A C 1
ATOM 635 O O . ALA A 1 90 ? -0.393 16.834 5.890 1.00 90.75 90 ALA A O 1
ATOM 636 N N . PRO A 1 91 ? -0.329 17.873 3.908 1.00 87.50 91 PRO A N 1
ATOM 637 C CA . PRO A 1 91 ? 0.874 18.655 4.215 1.00 87.50 91 PRO A CA 1
ATOM 638 C C . PRO A 1 91 ? 0.818 19.450 5.531 1.00 87.50 91 PRO A C 1
ATOM 640 O O . PRO A 1 91 ? 1.834 19.561 6.214 1.00 87.50 91 PRO A O 1
ATOM 643 N N . GLU A 1 92 ? -0.358 19.959 5.908 1.00 83.88 92 GLU A N 1
ATOM 644 C CA . GLU A 1 92 ? -0.611 20.662 7.173 1.00 83.88 92 GLU A CA 1
ATOM 645 C C . GLU A 1 92 ? -1.563 19.892 8.115 1.00 83.88 92 GLU A C 1
ATOM 647 O O . GLU A 1 92 ? -2.267 20.516 8.911 1.00 83.88 92 GLU A O 1
ATOM 652 N N . ALA A 1 93 ? -1.671 18.563 7.990 1.00 85.44 93 ALA A N 1
ATOM 653 C CA . ALA A 1 93 ? -2.442 17.713 8.906 1.00 85.44 93 ALA A CA 1
ATOM 654 C C . ALA A 1 93 ? -1.973 16.247 8.851 1.00 85.44 93 ALA A C 1
ATOM 656 O O . ALA A 1 93 ? -2.189 15.551 7.862 1.00 85.44 93 ALA A O 1
ATOM 657 N N . GLU A 1 94 ? -1.382 15.752 9.937 1.00 90.88 94 GLU A N 1
ATOM 658 C CA . GLU A 1 94 ? -1.035 14.338 10.107 1.00 90.88 94 GLU A CA 1
ATOM 659 C C . GLU A 1 94 ? -1.605 13.852 11.438 1.00 90.88 94 GLU A C 1
ATOM 661 O O . GLU A 1 94 ? -1.346 14.456 12.478 1.00 90.88 94 GLU A O 1
ATOM 666 N N . ALA A 1 95 ? -2.386 12.774 11.398 1.00 93.56 95 ALA A N 1
ATOM 667 C CA . ALA A 1 95 ? -3.011 12.178 12.574 1.00 93.56 95 ALA A CA 1
ATOM 668 C C . ALA A 1 95 ? -2.948 10.650 12.488 1.00 93.56 95 ALA A C 1
ATOM 670 O O . ALA A 1 95 ? -2.946 10.065 11.400 1.00 93.56 95 ALA A O 1
ATOM 671 N N . ALA A 1 96 ? -2.882 9.995 13.643 1.00 95.50 96 ALA A N 1
ATOM 672 C CA . ALA A 1 96 ? -2.784 8.548 13.741 1.00 95.50 96 ALA A CA 1
ATOM 673 C C . ALA A 1 96 ? -3.494 8.039 14.995 1.00 95.50 96 ALA A C 1
ATOM 675 O O . ALA A 1 96 ? -3.490 8.708 16.026 1.00 95.50 96 ALA A O 1
ATOM 676 N N . ALA A 1 97 ? -4.051 6.833 14.912 1.00 97.25 97 ALA A N 1
ATOM 677 C CA . ALA A 1 97 ? -4.634 6.137 16.051 1.00 97.25 97 ALA A CA 1
ATOM 678 C C . ALA A 1 97 ? -4.365 4.631 15.966 1.00 97.25 97 ALA A C 1
ATOM 680 O O . ALA A 1 97 ? -4.301 4.056 14.874 1.00 97.25 97 ALA A O 1
ATOM 681 N N . GLY A 1 98 ? -4.245 3.994 17.132 1.00 97.06 98 GLY A N 1
ATOM 682 C CA . GLY A 1 98 ? -3.948 2.569 17.258 1.00 97.06 98 GLY A CA 1
ATOM 683 C C . GLY A 1 98 ? -2.497 2.187 16.934 1.00 97.06 98 GLY A C 1
ATOM 684 O O . GLY A 1 98 ? -1.662 3.019 16.586 1.00 97.06 98 GLY A O 1
ATOM 685 N N . GLU A 1 99 ? -2.198 0.897 17.069 1.00 94.31 99 GLU A N 1
ATOM 686 C CA . GLU A 1 99 ? -0.892 0.297 16.788 1.00 94.31 99 GLU A CA 1
ATOM 687 C C . GLU A 1 99 ? -1.098 -1.126 16.245 1.00 94.31 99 GLU A C 1
ATOM 689 O O . GLU A 1 99 ? -2.016 -1.839 16.659 1.00 94.31 99 GLU A O 1
ATOM 694 N N . VAL A 1 100 ? -0.245 -1.543 15.307 1.00 89.12 100 VAL A N 1
ATOM 695 C CA . VAL A 1 100 ? -0.199 -2.905 14.756 1.00 89.12 100 VAL A CA 1
ATOM 696 C C . VAL A 1 100 ? 1.262 -3.313 14.646 1.00 89.12 100 VAL A C 1
ATOM 698 O O . VAL A 1 100 ? 2.055 -2.596 14.043 1.00 89.12 100 VAL A O 1
ATOM 701 N N . GLY A 1 101 ? 1.630 -4.471 15.198 1.00 74.50 101 GLY A N 1
ATOM 702 C CA . GLY A 1 101 ? 2.997 -4.980 15.044 1.00 74.50 101 GLY A CA 1
ATOM 703 C C . GLY A 1 101 ? 3.293 -5.432 13.605 1.00 74.50 101 GLY A C 1
ATOM 704 O O . GLY A 1 101 ? 2.387 -5.910 12.925 1.00 74.50 101 GLY A O 1
ATOM 705 N N . ASP A 1 102 ? 4.563 -5.400 13.189 1.00 73.19 102 ASP A N 1
ATOM 706 C CA . ASP A 1 102 ? 5.055 -5.777 11.843 1.00 73.19 102 ASP A CA 1
ATOM 707 C C . ASP A 1 102 ? 4.607 -4.825 10.708 1.00 73.19 102 ASP A C 1
ATOM 709 O O . ASP A 1 102 ? 3.438 -4.754 10.334 1.00 73.19 102 ASP A O 1
ATOM 713 N N . ASP A 1 103 ? 5.585 -4.137 10.109 1.00 86.31 103 ASP A N 1
ATOM 714 C CA . ASP A 1 103 ? 5.409 -3.165 9.023 1.00 86.31 103 ASP A CA 1
ATOM 715 C C . ASP A 1 103 ? 5.506 -3.788 7.619 1.00 86.31 103 ASP A C 1
ATOM 717 O O . ASP A 1 103 ? 5.649 -3.072 6.621 1.00 86.31 103 ASP A O 1
ATOM 721 N N . THR A 1 104 ? 5.414 -5.113 7.484 1.00 97.25 104 THR A N 1
ATOM 722 C CA . THR A 1 104 ? 5.478 -5.784 6.180 1.00 97.25 104 THR A CA 1
ATOM 723 C C . THR A 1 104 ? 4.398 -5.263 5.223 1.00 97.25 104 THR A C 1
ATOM 725 O O . THR A 1 104 ? 3.198 -5.262 5.513 1.00 97.25 104 THR A O 1
ATOM 728 N N . ALA A 1 105 ? 4.825 -4.789 4.052 1.00 98.12 105 ALA A N 1
ATOM 729 C CA . ALA A 1 105 ? 3.964 -4.110 3.087 1.00 98.12 105 ALA A CA 1
ATOM 730 C C . ALA A 1 105 ? 3.053 -5.059 2.277 1.00 98.12 105 ALA A C 1
ATOM 732 O O . ALA A 1 105 ? 1.970 -4.679 1.825 1.00 98.12 105 ALA A O 1
ATOM 733 N N . TRP A 1 106 ? 3.466 -6.313 2.087 1.00 98.56 106 TRP A N 1
ATOM 734 C CA . TRP A 1 106 ? 2.767 -7.306 1.270 1.00 98.56 106 TRP A CA 1
ATOM 735 C C . TRP A 1 106 ? 2.456 -6.781 -0.145 1.00 98.56 106 TRP A C 1
ATOM 737 O O . TRP A 1 106 ? 3.301 -6.188 -0.816 1.00 98.56 106 TRP A O 1
ATOM 747 N N . SER A 1 107 ? 1.234 -7.005 -0.637 1.00 98.56 107 SER A N 1
ATOM 748 C CA . SER A 1 107 ? 0.823 -6.601 -1.985 1.00 98.56 107 SER A CA 1
ATOM 749 C C . SER A 1 107 ? 0.622 -5.090 -2.178 1.00 98.56 107 SER A C 1
ATOM 751 O O . SER A 1 107 ? 0.334 -4.699 -3.310 1.00 98.56 107 SER A O 1
ATOM 753 N N . THR A 1 108 ? 0.806 -4.234 -1.159 1.00 98.69 108 THR A N 1
ATOM 754 C CA . THR A 1 108 ? 0.831 -2.774 -1.384 1.00 98.69 108 THR A CA 1
ATOM 755 C C . THR A 1 108 ? 2.047 -2.374 -2.230 1.00 98.69 108 THR A C 1
ATOM 757 O O . THR A 1 108 ? 1.928 -1.554 -3.138 1.00 98.69 108 THR A O 1
ATOM 760 N N . MET A 1 109 ? 3.177 -3.078 -2.073 1.00 98.75 109 MET A N 1
ATOM 761 C CA . MET A 1 109 ? 4.401 -2.899 -2.873 1.00 98.75 109 MET A CA 1
ATOM 762 C C . MET A 1 109 ? 4.248 -3.214 -4.369 1.00 98.75 109 MET A C 1
ATOM 764 O O . MET A 1 109 ? 5.126 -2.866 -5.156 1.00 98.75 109 MET A O 1
ATOM 768 N N . LYS A 1 110 ? 3.129 -3.808 -4.808 1.00 98.88 110 LYS A N 1
ATOM 769 C CA . LYS A 1 110 ? 2.836 -3.956 -6.246 1.00 98.88 110 LYS A CA 1
ATOM 770 C C . LYS A 1 110 ? 2.670 -2.603 -6.946 1.00 98.88 110 LYS A C 1
ATOM 772 O O . LYS A 1 110 ? 2.933 -2.519 -8.139 1.00 98.88 110 LYS A O 1
ATOM 777 N N . VAL A 1 111 ? 2.293 -1.555 -6.209 1.00 98.75 111 VAL A N 1
ATOM 778 C CA . VAL A 1 111 ? 2.189 -0.183 -6.723 1.00 98.75 111 VAL A CA 1
ATOM 779 C C . VAL A 1 111 ? 3.554 0.387 -7.144 1.00 98.75 111 VAL A C 1
ATOM 781 O O . VAL A 1 111 ? 3.716 0.631 -8.341 1.00 98.75 111 VAL A O 1
ATOM 784 N N . PRO A 1 112 ? 4.568 0.535 -6.263 1.00 98.69 112 PRO A N 1
ATOM 785 C CA . PRO A 1 112 ? 5.887 1.008 -6.686 1.00 98.69 112 PRO A CA 1
ATOM 786 C C . PRO A 1 112 ? 6.578 0.066 -7.689 1.00 98.69 112 PRO A C 1
ATOM 788 O O . PRO A 1 112 ? 7.302 0.543 -8.557 1.00 98.69 112 PRO A O 1
ATOM 791 N N . VAL A 1 113 ? 6.318 -1.250 -7.662 1.00 98.81 113 VAL A N 1
ATOM 792 C CA . VAL A 1 113 ? 6.818 -2.168 -8.710 1.00 98.81 113 VAL A CA 1
ATOM 793 C C . VAL A 1 113 ? 6.184 -1.875 -10.078 1.00 98.81 113 VAL A C 1
ATOM 795 O O . VAL A 1 113 ? 6.899 -1.817 -11.077 1.00 98.81 113 VAL A O 1
ATOM 798 N N . ALA A 1 114 ? 4.870 -1.636 -10.143 1.00 98.75 114 ALA A N 1
ATOM 799 C CA . ALA A 1 114 ? 4.192 -1.268 -11.386 1.00 98.75 114 ALA A CA 1
ATOM 800 C C . ALA A 1 114 ? 4.629 0.112 -11.904 1.00 98.75 114 ALA A C 1
ATOM 802 O O . ALA A 1 114 ? 4.892 0.255 -13.096 1.00 98.75 114 ALA A O 1
ATOM 803 N N . MET A 1 115 ? 4.780 1.106 -11.023 1.00 98.62 115 MET A N 1
ATOM 804 C CA . MET A 1 115 ? 5.297 2.430 -11.394 1.00 98.62 115 MET A CA 1
ATOM 805 C C . MET A 1 115 ? 6.727 2.354 -11.942 1.00 98.62 115 MET A C 1
ATOM 807 O O . MET A 1 115 ? 7.029 3.008 -12.935 1.00 98.62 115 MET A O 1
ATOM 811 N N . ALA A 1 116 ? 7.590 1.519 -11.353 1.00 98.62 116 ALA A N 1
ATOM 812 C CA . ALA A 1 116 ? 8.942 1.295 -11.860 1.00 98.62 116 ALA A CA 1
ATOM 813 C C . ALA A 1 116 ? 8.919 0.646 -13.250 1.00 98.62 116 ALA A C 1
ATOM 815 O O . ALA A 1 116 ? 9.681 1.042 -14.126 1.00 98.62 116 ALA A O 1
ATOM 816 N N . ALA A 1 117 ? 8.023 -0.320 -13.472 1.00 98.44 117 ALA A N 1
ATOM 817 C CA . ALA A 1 117 ? 7.900 -0.988 -14.762 1.00 98.44 117 ALA A CA 1
ATOM 818 C C . ALA A 1 117 ? 7.440 -0.002 -15.851 1.00 98.44 117 ALA A C 1
ATOM 820 O O . ALA A 1 117 ? 8.053 0.070 -16.914 1.00 98.44 117 ALA A O 1
ATOM 821 N N . LEU A 1 118 ? 6.446 0.839 -15.544 1.00 97.75 118 LEU A N 1
ATOM 822 C CA . LEU A 1 118 ? 6.006 1.928 -16.421 1.00 97.75 118 LEU A CA 1
ATOM 823 C C . LEU A 1 118 ? 7.133 2.941 -16.705 1.00 97.75 118 LEU A C 1
ATOM 825 O O . LEU A 1 118 ? 7.321 3.315 -17.861 1.00 97.75 118 LEU A O 1
ATOM 829 N N . ALA A 1 119 ? 7.915 3.335 -15.691 1.00 98.00 119 ALA A N 1
ATOM 830 C CA . ALA A 1 119 ? 9.040 4.268 -15.838 1.00 98.00 119 ALA A CA 1
ATOM 831 C C . ALA A 1 119 ? 10.126 3.759 -16.803 1.00 98.00 119 ALA A C 1
ATOM 833 O O . ALA A 1 119 ? 10.672 4.526 -17.594 1.00 98.00 119 ALA A O 1
ATOM 834 N N . GLU A 1 120 ? 10.428 2.461 -16.745 1.00 97.81 120 GLU A N 1
ATOM 835 C CA . GLU A 1 120 ? 11.453 1.804 -17.564 1.00 97.81 120 GLU A CA 1
ATOM 836 C C . GLU A 1 120 ? 10.937 1.391 -18.959 1.00 97.81 120 GLU A C 1
ATOM 838 O O . GLU A 1 120 ? 11.709 0.897 -19.782 1.00 97.81 120 GLU A O 1
ATOM 843 N N . GLY A 1 121 ? 9.633 1.535 -19.234 1.00 96.38 121 GLY A N 1
ATOM 844 C CA . GLY A 1 121 ? 8.994 0.944 -20.417 1.00 96.38 121 GLY A CA 1
ATOM 845 C C . GLY A 1 121 ? 9.028 -0.593 -20.414 1.00 96.38 121 GLY A C 1
ATOM 846 O O . GLY A 1 121 ? 9.044 -1.219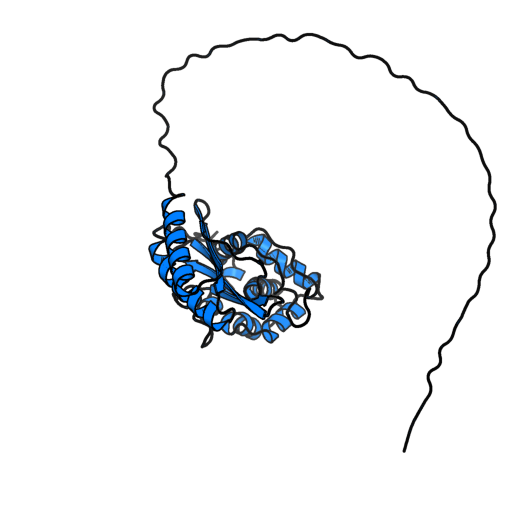 -21.476 1.00 96.38 121 GLY A O 1
ATOM 847 N N . ALA A 1 122 ? 9.083 -1.194 -19.225 1.00 93.62 122 ALA A N 1
ATOM 848 C CA . ALA A 1 122 ? 9.252 -2.619 -18.980 1.00 93.62 122 ALA A CA 1
ATOM 849 C C . ALA A 1 122 ? 7.936 -3.295 -18.547 1.00 93.62 122 ALA A C 1
ATOM 851 O O . ALA A 1 122 ? 7.020 -2.665 -18.022 1.00 93.62 122 ALA A O 1
ATOM 852 N N . GLY A 1 123 ? 7.850 -4.614 -18.740 1.00 92.06 123 GLY A N 1
ATOM 853 C CA . GLY A 1 123 ? 6.629 -5.379 -18.467 1.00 92.06 123 GLY A CA 1
ATOM 854 C C . GLY A 1 123 ? 5.504 -5.108 -19.475 1.00 92.06 123 GLY A C 1
ATOM 855 O O . GLY A 1 123 ? 5.696 -4.431 -20.484 1.00 92.06 123 GLY A O 1
ATOM 856 N N . SER A 1 124 ? 4.320 -5.678 -19.235 1.00 96.12 124 SER A N 1
ATOM 857 C CA . SER A 1 124 ? 3.145 -5.456 -20.086 1.00 96.12 124 SER A CA 1
ATOM 858 C C . SER A 1 124 ? 2.042 -4.692 -19.352 1.00 96.12 124 SER A C 1
ATOM 860 O O . SER A 1 124 ? 1.863 -4.835 -18.142 1.00 96.12 124 SER A O 1
ATOM 862 N N . ALA A 1 125 ? 1.235 -3.928 -20.094 1.00 96.19 125 ALA A N 1
ATOM 863 C CA . ALA A 1 125 ? 0.056 -3.260 -19.536 1.00 96.19 125 ALA A CA 1
ATOM 864 C C . ALA A 1 125 ? -0.956 -4.254 -18.926 1.00 96.19 125 ALA A C 1
ATOM 866 O O . ALA A 1 125 ? -1.661 -3.905 -17.983 1.00 96.19 125 ALA A O 1
ATOM 867 N N . ALA A 1 126 ? -0.999 -5.495 -19.427 1.00 98.00 126 ALA A N 1
ATOM 868 C CA . ALA A 1 126 ? -1.813 -6.567 -18.858 1.00 98.00 126 ALA A CA 1
ATOM 869 C C . ALA A 1 126 ? -1.275 -7.044 -17.497 1.00 98.00 126 ALA A C 1
ATOM 871 O O . ALA A 1 126 ? -2.065 -7.294 -16.591 1.00 98.00 126 ALA A O 1
ATOM 872 N N . ASP A 1 127 ? 0.050 -7.116 -17.325 1.00 98.62 127 ASP A N 1
ATOM 873 C CA . ASP A 1 127 ? 0.659 -7.445 -16.032 1.00 98.62 127 ASP A CA 1
ATOM 874 C C . ASP A 1 127 ? 0.445 -6.326 -15.005 1.00 98.62 127 ASP A C 1
ATOM 876 O O . ASP A 1 127 ? 0.149 -6.616 -13.849 1.00 98.62 127 ASP A O 1
ATOM 880 N N . VAL A 1 128 ? 0.519 -5.054 -15.418 1.00 98.44 128 VAL A N 1
ATOM 881 C CA . VAL A 1 128 ? 0.174 -3.903 -14.559 1.00 98.44 128 VAL A CA 1
ATOM 882 C C . VAL A 1 128 ? -1.292 -3.965 -14.117 1.00 98.44 128 VAL A C 1
ATOM 884 O O . VAL A 1 128 ? -1.576 -3.864 -12.924 1.00 98.44 128 VAL A O 1
ATOM 887 N N . ASP A 1 129 ? -2.229 -4.176 -15.048 1.00 97.94 129 ASP A N 1
ATOM 888 C CA . ASP A 1 129 ? -3.663 -4.257 -14.736 1.00 97.94 129 ASP A CA 1
ATOM 889 C C . ASP A 1 129 ? -3.957 -5.453 -13.801 1.00 97.94 129 ASP A C 1
ATOM 891 O O . ASP A 1 129 ? -4.608 -5.280 -12.771 1.00 97.94 129 ASP A O 1
ATOM 895 N N . ALA A 1 130 ? -3.387 -6.637 -14.063 1.00 98.44 130 ALA A N 1
ATOM 896 C CA . ALA A 1 130 ? -3.559 -7.828 -13.222 1.00 98.44 130 ALA A CA 1
ATOM 897 C C . ALA A 1 130 ? -2.922 -7.691 -11.822 1.00 98.44 130 ALA A C 1
ATOM 899 O O . ALA A 1 130 ? -3.563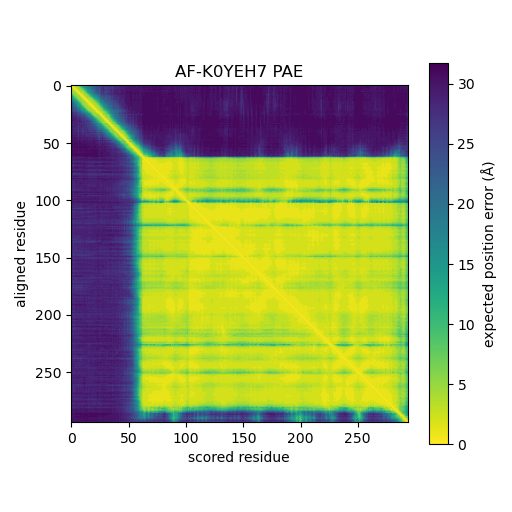 -8.004 -10.812 1.00 98.44 130 ALA A O 1
ATOM 900 N N . ALA A 1 131 ? -1.687 -7.185 -11.730 1.00 98.69 131 ALA A N 1
ATOM 901 C CA . ALA A 1 131 ? -0.981 -7.001 -10.460 1.00 98.69 131 ALA A CA 1
ATOM 902 C C . ALA A 1 131 ? -1.683 -5.989 -9.539 1.00 98.69 131 ALA A C 1
ATOM 904 O O . ALA A 1 131 ? -1.661 -6.141 -8.314 1.00 98.69 131 ALA A O 1
ATOM 905 N N . LEU A 1 132 ? -2.319 -4.962 -10.108 1.00 98.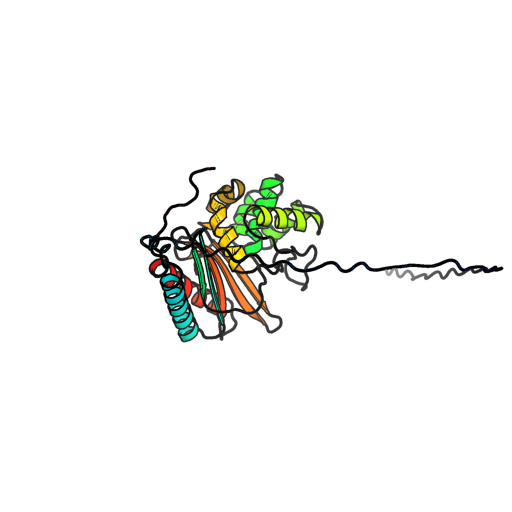38 132 LEU A N 1
ATOM 906 C CA . LEU A 1 132 ? -3.001 -3.926 -9.337 1.00 98.38 132 LEU A CA 1
ATOM 907 C C . LEU A 1 132 ? -4.458 -4.295 -9.028 1.00 98.38 132 LEU A C 1
ATOM 909 O O . LEU A 1 132 ? -4.821 -4.309 -7.850 1.00 98.38 132 LEU A O 1
ATOM 913 N N . ARG A 1 133 ? -5.259 -4.673 -10.036 1.00 97.50 133 ARG A N 1
ATOM 914 C CA . ARG A 1 133 ? -6.702 -4.956 -9.885 1.00 97.50 133 ARG A CA 1
ATOM 915 C C . ARG A 1 133 ? -6.995 -6.281 -9.199 1.00 97.50 133 ARG A C 1
ATOM 917 O O . ARG A 1 133 ? -7.813 -6.333 -8.288 1.00 97.50 133 ARG A O 1
ATOM 924 N N . ALA A 1 134 ? -6.349 -7.354 -9.656 1.00 97.62 134 ALA A N 1
ATOM 925 C CA . ALA A 1 134 ? -6.552 -8.711 -9.144 1.00 97.62 134 ALA A CA 1
ATOM 926 C C . ALA A 1 134 ? -5.552 -9.078 -8.037 1.00 97.62 134 ALA A C 1
ATOM 928 O O . ALA A 1 134 ? -5.605 -10.174 -7.486 1.00 97.62 134 ALA A O 1
ATOM 929 N N . SER A 1 135 ? -4.627 -8.169 -7.700 1.00 98.12 135 SER A N 1
ATOM 930 C CA . SER A 1 135 ? -3.501 -8.453 -6.806 1.00 98.12 135 SER A CA 1
ATOM 931 C C . SER A 1 135 ? -2.689 -9.678 -7.261 1.00 98.12 135 SER A C 1
ATOM 933 O O . SER A 1 135 ? -2.142 -10.396 -6.424 1.00 98.12 135 SER A O 1
ATOM 935 N N . ASP A 1 136 ? -2.591 -9.924 -8.570 1.00 98.69 136 ASP A N 1
ATOM 936 C CA . ASP A 1 136 ? -1.930 -11.109 -9.124 1.00 98.69 136 ASP A CA 1
ATOM 937 C C . ASP A 1 136 ? -0.432 -11.132 -8.747 1.00 98.69 136 ASP A C 1
ATOM 939 O O . ASP A 1 136 ? 0.303 -10.155 -8.930 1.00 98.69 136 ASP A O 1
ATOM 943 N N . ASN A 1 137 ? 0.010 -12.241 -8.146 1.00 98.62 137 ASN A N 1
ATOM 944 C CA . ASN A 1 137 ? 1.390 -12.424 -7.693 1.00 98.62 137 ASN A CA 1
ATOM 945 C C . ASN A 1 137 ? 2.349 -12.744 -8.845 1.00 98.62 137 ASN A C 1
ATOM 947 O O . ASN A 1 137 ? 3.484 -12.277 -8.821 1.00 98.62 137 ASN A O 1
ATOM 951 N N . GLU A 1 138 ? 1.913 -13.509 -9.846 1.00 98.62 138 GLU A N 1
ATOM 952 C CA . GLU A 1 138 ? 2.752 -13.870 -10.989 1.00 98.62 138 GLU A CA 1
ATOM 953 C C . GLU A 1 138 ? 2.938 -12.678 -11.928 1.00 98.62 138 GLU A C 1
ATOM 955 O O . GLU A 1 138 ? 4.034 -12.466 -12.438 1.00 98.62 138 GLU A O 1
ATOM 960 N N . ALA A 1 139 ? 1.895 -11.867 -12.122 1.00 98.81 139 ALA A N 1
ATOM 961 C CA . ALA A 1 139 ? 1.981 -10.609 -12.856 1.00 98.81 139 ALA A CA 1
ATOM 962 C C . ALA A 1 139 ? 2.959 -9.639 -12.179 1.00 98.81 139 ALA A C 1
ATOM 964 O O . ALA A 1 139 ? 3.865 -9.124 -12.830 1.00 98.81 139 ALA A O 1
ATOM 965 N N . ALA A 1 140 ? 2.843 -9.454 -10.860 1.00 98.81 140 ALA A N 1
ATOM 966 C CA . ALA A 1 140 ? 3.771 -8.612 -10.108 1.00 98.81 140 ALA A CA 1
ATOM 967 C C . ALA A 1 140 ? 5.218 -9.133 -10.147 1.00 98.81 140 ALA A C 1
ATOM 969 O O . ALA A 1 140 ? 6.146 -8.335 -10.260 1.00 98.81 140 ALA A O 1
ATOM 970 N N . GLU A 1 141 ? 5.422 -10.452 -10.105 1.00 98.50 141 GLU A N 1
ATOM 971 C CA . GLU A 1 141 ? 6.752 -11.050 -10.253 1.00 98.50 141 GLU A CA 1
ATOM 972 C C . GLU A 1 141 ? 7.298 -10.872 -11.682 1.00 98.50 141 GLU A C 1
ATOM 974 O O . GLU A 1 141 ? 8.474 -10.559 -11.844 1.00 98.50 141 GLU A O 1
ATOM 979 N N . ARG A 1 142 ? 6.465 -10.968 -12.730 1.00 98.69 142 ARG A N 1
ATOM 980 C CA . ARG A 1 142 ? 6.879 -10.650 -14.113 1.00 98.69 142 ARG A CA 1
ATOM 981 C C . ARG A 1 142 ? 7.302 -9.188 -14.265 1.00 98.69 142 ARG A C 1
ATOM 983 O O . ARG A 1 142 ? 8.323 -8.934 -14.902 1.00 98.69 142 ARG A O 1
ATOM 990 N N . LEU A 1 143 ? 6.573 -8.247 -13.656 1.00 98.81 143 LEU A N 1
ATOM 991 C CA . LEU A 1 143 ? 6.975 -6.835 -13.603 1.00 98.81 143 LEU A CA 1
ATOM 992 C C . LEU A 1 143 ? 8.318 -6.679 -12.878 1.00 98.81 143 LEU A C 1
ATOM 994 O O . LEU A 1 143 ? 9.236 -6.080 -13.426 1.00 98.81 143 LEU A O 1
ATOM 998 N N . TRP A 1 144 ? 8.463 -7.276 -11.691 1.00 98.69 144 TRP A N 1
ATOM 999 C CA . TRP A 1 144 ? 9.693 -7.235 -10.894 1.00 98.69 144 TRP A CA 1
ATOM 1000 C C . TRP A 1 144 ? 10.916 -7.774 -11.650 1.00 98.69 144 TRP A C 1
ATOM 1002 O O . TRP A 1 144 ? 11.945 -7.107 -11.705 1.00 98.69 144 TRP A O 1
ATOM 1012 N N . GLN A 1 145 ? 10.802 -8.937 -12.297 1.00 98.19 145 GLN A N 1
ATOM 1013 C CA . GLN A 1 145 ? 11.893 -9.523 -13.085 1.00 98.19 145 GLN A CA 1
ATOM 1014 C C . GLN A 1 145 ? 12.238 -8.685 -14.329 1.00 98.19 145 GLN A C 1
ATOM 1016 O O . GLN A 1 145 ? 13.396 -8.657 -14.746 1.00 98.19 145 GLN A O 1
ATOM 1021 N N . ALA A 1 146 ? 11.268 -7.962 -14.903 1.00 98.38 146 ALA A N 1
ATOM 1022 C CA . ALA A 1 146 ? 11.508 -7.046 -16.018 1.00 98.38 146 ALA A CA 1
ATOM 1023 C C . ALA A 1 146 ? 12.299 -5.783 -15.615 1.00 98.38 146 ALA A C 1
ATOM 1025 O O . ALA A 1 146 ? 12.896 -5.150 -16.483 1.00 98.38 146 ALA A O 1
ATOM 1026 N N . LEU A 1 147 ? 12.360 -5.439 -14.320 1.00 98.50 147 LEU A N 1
ATOM 1027 C CA . LEU A 1 147 ? 13.184 -4.334 -13.808 1.00 98.50 147 LEU A CA 1
ATOM 1028 C C . LEU A 1 147 ? 14.680 -4.673 -13.726 1.00 98.50 147 LEU A C 1
ATOM 1030 O O . LEU A 1 147 ? 15.491 -3.756 -13.594 1.00 98.50 147 LEU A O 1
ATOM 1034 N N . GLY A 1 148 ? 15.051 -5.955 -13.790 1.00 98.06 148 GLY A N 1
ATOM 1035 C CA . GLY A 1 148 ? 16.431 -6.434 -13.676 1.00 98.06 148 GLY A CA 1
ATOM 1036 C C . GLY A 1 148 ? 16.683 -7.311 -12.438 1.00 98.06 148 GLY A C 1
ATOM 1037 O O . GLY A 1 148 ? 15.783 -7.580 -11.644 1.00 98.06 148 GLY A O 1
ATOM 1038 N N . PRO A 1 149 ? 17.917 -7.806 -12.245 1.00 95.94 149 PRO A N 1
ATOM 1039 C CA . PRO A 1 149 ? 18.224 -8.772 -11.196 1.00 95.94 149 PRO A CA 1
ATOM 1040 C C . PRO A 1 149 ? 18.258 -8.140 -9.796 1.00 95.94 149 PRO A C 1
ATOM 1042 O O . PRO A 1 149 ? 19.148 -7.350 -9.476 1.00 95.94 149 PRO A O 1
ATOM 1045 N N . GLY A 1 150 ? 17.351 -8.576 -8.915 1.00 93.19 150 GLY A N 1
ATOM 1046 C CA . GLY A 1 150 ? 17.432 -8.423 -7.455 1.00 93.19 150 GLY A CA 1
ATOM 1047 C C . GLY A 1 150 ? 17.651 -6.988 -6.965 1.00 93.19 150 GLY A C 1
ATOM 1048 O O . GLY A 1 150 ? 16.695 -6.261 -6.722 1.00 93.19 150 GLY A O 1
ATOM 1049 N N . ARG A 1 151 ? 18.919 -6.579 -6.797 1.00 97.69 151 ARG A N 1
ATOM 1050 C CA . ARG A 1 151 ? 19.289 -5.219 -6.361 1.00 97.69 151 ARG A CA 1
ATOM 1051 C C . ARG A 1 151 ? 18.864 -4.136 -7.352 1.00 97.69 151 ARG A C 1
ATOM 1053 O O . ARG A 1 151 ? 18.553 -3.039 -6.909 1.00 97.69 151 ARG A O 1
ATOM 1060 N N . GLU A 1 152 ? 18.852 -4.427 -8.653 1.00 98.50 152 GLU A N 1
ATOM 1061 C CA . GLU A 1 152 ? 18.419 -3.453 -9.664 1.00 98.50 152 GLU A CA 1
ATOM 1062 C C . GLU A 1 152 ? 16.908 -3.201 -9.573 1.00 98.50 152 GLU A C 1
ATOM 1064 O O . GLU A 1 152 ? 16.483 -2.054 -9.450 1.00 98.50 152 GLU A O 1
ATOM 1069 N N . ALA A 1 153 ? 16.107 -4.271 -9.521 1.00 98.56 153 ALA A N 1
ATOM 1070 C CA . ALA A 1 153 ? 14.662 -4.181 -9.320 1.00 98.56 153 ALA A CA 1
ATOM 1071 C C . ALA A 1 153 ? 14.294 -3.506 -7.989 1.00 98.56 153 ALA A C 1
ATOM 1073 O O . ALA A 1 153 ? 13.427 -2.632 -7.962 1.00 98.56 153 ALA A O 1
ATOM 1074 N N . ALA A 1 154 ? 15.004 -3.849 -6.907 1.00 98.75 154 ALA A N 1
ATOM 1075 C CA . ALA A 1 154 ? 14.836 -3.215 -5.603 1.00 98.75 154 ALA A CA 1
ATOM 1076 C C . ALA A 1 154 ? 15.086 -1.706 -5.665 1.00 98.75 154 ALA A C 1
ATOM 1078 O O . ALA A 1 154 ? 14.197 -0.942 -5.303 1.00 98.75 154 ALA A O 1
ATOM 1079 N N . ALA A 1 155 ? 16.231 -1.273 -6.202 1.00 98.81 155 ALA A N 1
ATOM 1080 C CA . ALA A 1 155 ? 16.561 0.145 -6.322 1.00 98.81 155 ALA A CA 1
ATOM 1081 C C . ALA A 1 155 ? 15.555 0.915 -7.198 1.00 98.81 155 ALA A C 1
ATOM 1083 O O . ALA A 1 155 ? 15.194 2.043 -6.871 1.00 98.81 155 ALA A O 1
ATOM 1084 N N . LYS A 1 156 ? 15.056 0.309 -8.286 1.00 98.75 156 LYS A N 1
ATOM 1085 C CA . LYS A 1 156 ? 14.051 0.933 -9.163 1.00 98.75 156 LYS A CA 1
ATOM 1086 C C . LYS A 1 156 ? 12.691 1.101 -8.483 1.00 98.75 156 LYS A C 1
ATOM 1088 O O . LYS A 1 156 ? 12.065 2.144 -8.670 1.00 98.75 156 LYS A O 1
ATOM 1093 N N . ALA A 1 157 ? 12.251 0.119 -7.691 1.00 98.62 157 ALA A N 1
ATOM 1094 C CA . ALA A 1 157 ? 11.023 0.203 -6.896 1.00 98.62 157 ALA A CA 1
ATOM 1095 C C . ALA A 1 157 ? 11.162 1.194 -5.724 1.00 98.62 157 ALA A C 1
ATOM 1097 O O . ALA A 1 157 ? 10.289 2.037 -5.527 1.00 98.62 157 ALA A O 1
ATOM 1098 N N . GLU A 1 158 ? 12.285 1.150 -5.004 1.00 98.69 158 GLU A N 1
ATOM 1099 C CA . GLU A 1 158 ? 12.643 2.080 -3.924 1.00 98.69 158 GLU A CA 1
ATOM 1100 C C . GLU A 1 158 ? 12.651 3.535 -4.420 1.00 98.69 158 GLU A C 1
ATOM 1102 O O . GLU A 1 158 ? 12.061 4.412 -3.791 1.00 98.69 158 GLU A O 1
ATOM 1107 N N . ALA A 1 159 ? 13.195 3.779 -5.618 1.00 98.62 159 ALA A N 1
ATOM 1108 C CA . ALA A 1 159 ? 13.179 5.087 -6.268 1.00 98.62 159 ALA A CA 1
ATOM 1109 C C . ALA A 1 159 ? 11.772 5.587 -6.656 1.00 98.62 159 ALA A C 1
ATOM 1111 O O . ALA A 1 159 ? 11.594 6.795 -6.803 1.00 98.62 159 ALA A O 1
ATOM 1112 N N . GLN A 1 160 ? 10.764 4.715 -6.814 1.00 98.56 160 GLN A N 1
ATOM 1113 C CA . GLN A 1 160 ? 9.375 5.176 -6.983 1.00 98.56 160 GLN A CA 1
ATOM 1114 C C . GLN A 1 160 ? 8.794 5.680 -5.667 1.00 98.56 160 GLN A C 1
ATOM 1116 O O . GLN A 1 160 ? 8.119 6.705 -5.662 1.00 98.56 160 GLN A O 1
ATOM 1121 N N . ILE A 1 161 ? 9.078 4.985 -4.560 1.00 98.56 161 ILE A N 1
ATOM 1122 C CA . ILE A 1 161 ? 8.651 5.420 -3.225 1.00 98.56 161 ILE A CA 1
ATOM 1123 C C . ILE A 1 161 ? 9.335 6.747 -2.890 1.00 98.56 161 ILE A C 1
ATOM 1125 O O . ILE A 1 161 ? 8.655 7.713 -2.567 1.00 98.56 161 ILE A O 1
ATOM 1129 N N . GLY A 1 162 ? 10.653 6.827 -3.097 1.00 98.19 162 GLY A N 1
ATOM 1130 C CA . GLY A 1 162 ? 11.485 7.992 -2.781 1.00 98.19 162 GLY A CA 1
ATOM 1131 C C . GLY A 1 162 ? 11.170 9.281 -3.546 1.00 98.19 162 GLY A C 1
ATOM 1132 O O . GLY A 1 162 ? 11.684 10.332 -3.172 1.00 98.19 162 GLY A O 1
ATOM 1133 N N . ARG A 1 163 ? 10.334 9.237 -4.597 1.00 96.44 163 ARG A N 1
ATOM 1134 C CA . ARG A 1 163 ? 9.786 10.459 -5.213 1.00 96.44 163 ARG A CA 1
ATOM 1135 C C . ARG A 1 163 ? 8.637 11.075 -4.416 1.00 96.44 163 ARG A C 1
ATOM 1137 O O . ARG A 1 163 ? 8.422 12.274 -4.543 1.00 96.44 163 ARG A O 1
ATOM 1144 N N . LEU A 1 164 ? 7.886 10.259 -3.672 1.00 96.75 164 LEU A N 1
ATOM 1145 C CA . LEU A 1 164 ? 6.569 10.599 -3.115 1.00 96.75 164 LEU A CA 1
ATOM 1146 C C . LEU A 1 164 ? 6.513 10.516 -1.582 1.00 96.75 164 LEU A C 1
ATOM 1148 O O . LEU A 1 164 ? 5.636 11.101 -0.961 1.00 96.75 164 LEU A O 1
ATOM 1152 N N . ALA A 1 165 ? 7.430 9.775 -0.962 1.00 97.00 165 ALA A N 1
ATOM 1153 C CA . ALA A 1 165 ? 7.517 9.591 0.481 1.00 97.00 165 ALA A CA 1
ATOM 1154 C C . ALA A 1 165 ? 8.945 9.178 0.884 1.00 97.00 165 ALA A C 1
ATOM 1156 O O . ALA A 1 165 ? 9.745 8.800 0.022 1.00 97.00 165 ALA A O 1
ATOM 1157 N N . PRO A 1 166 ? 9.288 9.187 2.185 1.00 97.38 166 PRO A N 1
ATOM 1158 C CA . PRO A 1 166 ? 10.466 8.482 2.678 1.00 97.38 166 PRO A CA 1
ATOM 1159 C C . PRO A 1 166 ? 10.466 7.020 2.203 1.00 97.38 166 PRO A C 1
ATOM 1161 O O . PRO A 1 166 ? 9.486 6.292 2.367 1.00 97.38 166 PRO A O 1
ATOM 1164 N N . ALA A 1 167 ? 11.561 6.598 1.566 1.00 97.44 167 ALA A N 1
ATOM 1165 C CA . ALA A 1 167 ? 11.671 5.264 0.988 1.00 97.44 167 ALA A CA 1
ATOM 1166 C C . ALA A 1 167 ? 12.234 4.258 2.009 1.00 97.44 167 ALA A C 1
ATOM 1168 O O . ALA A 1 167 ? 13.341 4.469 2.516 1.00 97.44 167 ALA A O 1
ATOM 1169 N N . PRO A 1 168 ? 11.538 3.143 2.287 1.00 96.94 168 PRO A N 1
ATOM 1170 C CA . PRO A 1 168 ? 12.128 2.015 2.991 1.00 96.94 168 PRO A CA 1
ATOM 1171 C C . PRO A 1 168 ? 13.076 1.239 2.070 1.00 96.94 168 PRO A C 1
ATOM 1173 O O . PRO A 1 168 ? 12.864 1.169 0.860 1.00 96.94 168 PRO A O 1
ATOM 1176 N N . ALA A 1 169 ? 14.076 0.576 2.654 1.00 97.94 169 ALA A N 1
ATOM 1177 C CA . ALA A 1 169 ? 14.970 -0.300 1.903 1.00 97.94 169 ALA A CA 1
ATOM 1178 C C . ALA A 1 169 ? 14.207 -1.513 1.335 1.00 97.94 169 ALA A C 1
ATOM 1180 O O . ALA A 1 169 ? 13.698 -2.346 2.095 1.00 97.94 169 ALA A O 1
ATOM 1181 N N . VAL A 1 170 ? 14.158 -1.652 0.008 1.00 98.62 170 VAL A N 1
ATOM 1182 C CA . VAL A 1 170 ? 13.448 -2.764 -0.645 1.00 98.62 170 VAL A CA 1
ATOM 1183 C C . VAL A 1 170 ? 14.335 -4.024 -0.659 1.00 98.62 170 VAL A C 1
ATOM 1185 O O . VAL A 1 170 ? 15.470 -3.978 -1.148 1.00 98.62 170 VAL A O 1
ATOM 1188 N N . PRO A 1 171 ? 13.868 -5.193 -0.171 1.00 98.31 171 PRO A N 1
ATOM 1189 C CA . PRO A 1 171 ? 14.672 -6.410 -0.190 1.00 98.31 171 PRO A CA 1
ATOM 1190 C C . PRO A 1 171 ? 14.985 -6.877 -1.619 1.00 98.31 171 PRO A C 1
ATOM 1192 O O . PRO A 1 171 ? 14.097 -7.191 -2.407 1.00 98.31 171 PRO A O 1
ATOM 1195 N N . ALA A 1 172 ? 16.275 -7.005 -1.938 1.00 97.44 172 ALA A N 1
ATOM 1196 C CA . ALA A 1 172 ? 16.752 -7.564 -3.210 1.00 97.44 172 ALA A CA 1
ATOM 1197 C C . ALA A 1 172 ? 16.549 -9.090 -3.336 1.00 97.44 172 ALA A C 1
ATOM 1199 O O . ALA A 1 172 ? 16.680 -9.651 -4.423 1.00 97.44 172 ALA A O 1
ATOM 1200 N N . ALA A 1 173 ? 16.273 -9.763 -2.218 1.00 97.00 173 ALA A N 1
ATOM 1201 C CA . ALA A 1 173 ? 15.943 -11.179 -2.115 1.00 97.00 173 ALA A CA 1
ATOM 1202 C C . ALA A 1 173 ? 14.920 -11.359 -0.985 1.00 97.00 173 ALA A C 1
ATOM 1204 O O . ALA A 1 173 ? 14.925 -10.584 -0.031 1.00 97.00 173 ALA A O 1
ATOM 1205 N N . ALA A 1 174 ? 14.056 -12.370 -1.093 1.00 96.62 174 ALA A N 1
ATOM 1206 C CA . ALA A 1 174 ? 13.006 -12.654 -0.118 1.00 96.62 174 ALA A CA 1
ATOM 1207 C C . ALA A 1 174 ? 13.591 -13.017 1.266 1.00 96.62 174 ALA A C 1
ATOM 1209 O O . ALA A 1 174 ? 14.274 -14.039 1.357 1.00 96.62 174 ALA A O 1
ATOM 1210 N N . PRO A 1 175 ? 13.319 -12.238 2.337 1.00 96.44 175 PRO A N 1
ATOM 1211 C CA . PRO A 1 175 ? 13.737 -12.577 3.700 1.00 96.44 175 PRO A CA 1
ATOM 1212 C C . PRO A 1 175 ? 13.175 -13.926 4.168 1.00 96.44 175 PRO A C 1
ATOM 1214 O O . PRO A 1 175 ? 13.923 -14.777 4.649 1.00 96.44 175 PRO A O 1
ATOM 1217 N N . ARG A 1 176 ? 11.873 -14.157 3.955 1.00 95.94 176 ARG A N 1
ATOM 1218 C CA . ARG A 1 176 ? 11.182 -15.430 4.188 1.00 95.94 176 ARG A CA 1
ATOM 1219 C C . ARG A 1 176 ? 10.863 -16.111 2.847 1.00 95.94 176 ARG A C 1
ATOM 1221 O O . ARG A 1 176 ? 10.241 -15.482 1.982 1.00 95.94 176 ARG A O 1
ATOM 1228 N N . PRO A 1 177 ? 11.246 -17.388 2.647 1.00 95.44 177 PRO A N 1
ATOM 1229 C CA . PRO A 1 177 ? 10.872 -18.158 1.461 1.00 95.44 177 PRO A CA 1
ATOM 1230 C C . PRO A 1 177 ? 9.351 -18.276 1.282 1.00 95.44 177 PRO A C 1
ATOM 1232 O O . PRO A 1 177 ? 8.602 -18.280 2.256 1.00 95.44 177 PRO A O 1
ATOM 1235 N N . GLY A 1 178 ? 8.900 -18.414 0.032 1.00 94.31 178 GLY A N 1
ATOM 1236 C CA . GLY A 1 178 ? 7.477 -18.551 -0.316 1.00 94.31 178 GLY A CA 1
ATOM 1237 C C . GLY A 1 178 ? 6.721 -17.229 -0.504 1.00 94.31 178 GLY A C 1
ATOM 1238 O O . GLY A 1 178 ? 5.570 -17.253 -0.927 1.00 94.31 178 GLY A O 1
ATOM 1239 N N . PHE A 1 179 ? 7.366 -16.088 -0.256 1.00 97.12 179 PHE A N 1
ATOM 1240 C CA . PHE A 1 179 ? 6.810 -14.747 -0.455 1.00 97.12 179 PHE A CA 1
ATOM 1241 C C . PHE A 1 179 ? 7.743 -13.919 -1.350 1.00 97.12 179 PHE A C 1
ATOM 1243 O O . PHE A 1 179 ? 8.947 -14.182 -1.403 1.00 97.12 179 PHE A O 1
ATOM 1250 N N . SER A 1 180 ? 7.208 -12.922 -2.060 1.00 98.00 180 SER A N 1
ATOM 1251 C CA . SER A 1 180 ? 8.016 -12.059 -2.931 1.00 98.00 180 SER A CA 1
ATOM 1252 C C . SER A 1 180 ? 9.033 -11.234 -2.135 1.00 98.00 180 SER A C 1
ATOM 1254 O O . SER A 1 180 ? 8.856 -10.980 -0.941 1.00 98.00 180 SER A O 1
ATOM 1256 N N . ALA A 1 181 ? 10.111 -10.804 -2.795 1.00 98.25 181 ALA A N 1
ATOM 1257 C CA . ALA A 1 181 ? 11.132 -9.969 -2.163 1.00 98.25 181 ALA A CA 1
ATOM 1258 C C . ALA A 1 181 ? 10.589 -8.563 -1.855 1.00 98.25 181 ALA A C 1
ATOM 1260 O O . ALA A 1 181 ? 10.586 -8.140 -0.700 1.00 98.25 181 ALA A O 1
ATOM 1261 N N . PHE A 1 182 ? 10.009 -7.899 -2.861 1.00 98.56 182 PHE A N 1
ATOM 1262 C CA . PHE A 1 182 ? 9.378 -6.585 -2.710 1.00 98.56 182 PHE A CA 1
ATOM 1263 C C . PHE A 1 182 ? 8.237 -6.586 -1.684 1.00 98.56 182 PHE A C 1
ATOM 1265 O O . PHE A 1 182 ? 8.104 -5.630 -0.927 1.00 98.56 182 PHE A O 1
ATOM 1272 N N . GLY A 1 183 ? 7.442 -7.659 -1.599 1.00 98.44 183 GLY A N 1
ATOM 1273 C CA . GLY A 1 183 ? 6.321 -7.750 -0.658 1.00 98.44 183 GLY A CA 1
ATOM 1274 C C . GLY A 1 183 ? 6.743 -7.848 0.809 1.00 98.44 183 GLY A C 1
ATOM 1275 O O . GLY A 1 183 ? 5.910 -7.665 1.686 1.00 98.44 183 GLY A O 1
ATOM 1276 N N . GLN A 1 184 ? 8.023 -8.105 1.084 1.00 98.25 184 GLN A N 1
ATOM 1277 C CA . GLN A 1 184 ? 8.579 -8.192 2.438 1.00 98.25 184 GLN A CA 1
ATOM 1278 C C . GLN A 1 184 ? 9.313 -6.916 2.880 1.00 98.25 184 GLN A C 1
ATOM 1280 O O . GLN A 1 184 ? 9.959 -6.892 3.929 1.00 98.25 184 GLN A O 1
ATOM 1285 N N . THR A 1 185 ? 9.194 -5.841 2.094 1.00 98.56 185 THR A N 1
ATOM 1286 C CA . THR A 1 185 ? 9.617 -4.492 2.490 1.00 98.56 185 THR A CA 1
ATOM 1287 C C . THR A 1 185 ? 8.902 -4.083 3.775 1.00 98.56 185 THR A C 1
ATOM 1289 O O . THR A 1 185 ? 7.677 -4.179 3.855 1.00 98.56 185 THR A O 1
ATOM 1292 N N . GLN A 1 186 ? 9.670 -3.623 4.763 1.00 98.00 186 GLN A N 1
ATOM 1293 C CA . GLN A 1 186 ? 9.144 -3.007 5.980 1.00 98.00 186 GLN A CA 1
ATOM 1294 C C . GLN A 1 186 ? 8.819 -1.550 5.655 1.00 98.00 186 GLN A C 1
ATOM 1296 O O . GLN A 1 186 ? 9.732 -0.775 5.387 1.00 98.00 186 GLN A O 1
ATOM 1301 N N . TRP A 1 187 ? 7.539 -1.194 5.593 1.00 98.12 187 TRP A N 1
ATOM 1302 C CA . TRP A 1 187 ? 7.082 0.120 5.143 1.00 98.12 187 TRP A 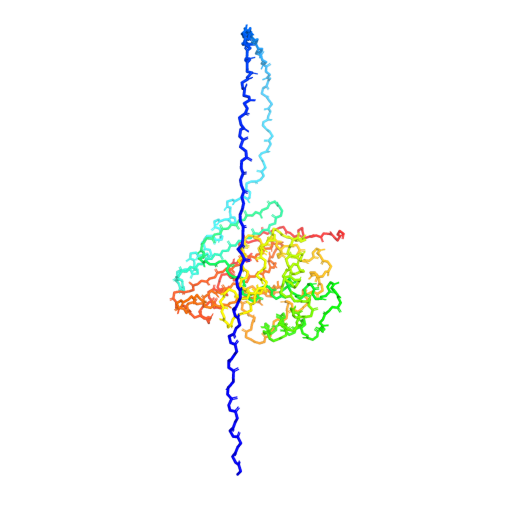CA 1
ATOM 1303 C C . TRP A 1 187 ? 6.046 0.669 6.122 1.00 98.12 187 TRP A C 1
ATOM 1305 O O . TRP A 1 187 ? 4.916 0.173 6.175 1.00 98.12 187 TRP A O 1
ATOM 1315 N N . ALA A 1 188 ? 6.447 1.693 6.877 1.00 97.62 188 ALA A N 1
ATOM 1316 C CA . ALA A 1 188 ? 5.626 2.341 7.893 1.00 97.62 188 ALA A CA 1
ATOM 1317 C C . ALA A 1 188 ? 4.302 2.873 7.322 1.00 97.62 188 ALA A C 1
ATOM 1319 O O . ALA A 1 188 ? 4.245 3.356 6.187 1.00 97.62 188 ALA A O 1
ATOM 1320 N N . LEU A 1 189 ? 3.232 2.825 8.122 1.00 97.94 189 LEU A N 1
ATOM 1321 C CA . LEU A 1 189 ? 1.920 3.348 7.721 1.00 97.94 189 LEU A CA 1
ATOM 1322 C C . LEU A 1 189 ? 1.956 4.848 7.399 1.00 97.94 189 LEU A C 1
ATOM 1324 O O . LEU A 1 189 ? 1.382 5.247 6.391 1.00 97.94 189 LEU A O 1
ATOM 1328 N N . ALA A 1 190 ? 2.688 5.662 8.167 1.00 96.81 190 ALA A N 1
ATOM 1329 C CA . ALA A 1 190 ? 2.823 7.096 7.892 1.00 96.81 190 ALA A CA 1
ATOM 1330 C C . ALA A 1 190 ? 3.435 7.380 6.508 1.00 96.81 190 ALA A C 1
ATOM 1332 O O . ALA A 1 190 ? 2.947 8.233 5.768 1.00 96.81 190 ALA A O 1
ATOM 1333 N N . ASP A 1 191 ? 4.444 6.607 6.099 1.00 97.69 191 ASP A N 1
ATOM 1334 C CA . ASP A 1 191 ? 5.060 6.766 4.779 1.00 97.69 191 ASP A CA 1
ATOM 1335 C C . ASP A 1 191 ? 4.183 6.199 3.652 1.00 97.69 191 ASP A C 1
ATOM 1337 O O . ASP A 1 191 ? 4.222 6.715 2.536 1.00 97.69 191 ASP A O 1
ATOM 1341 N N . GLN A 1 192 ? 3.336 5.198 3.927 1.00 97.81 192 GLN A N 1
ATOM 1342 C CA . GLN A 1 192 ? 2.288 4.772 2.988 1.00 97.81 192 GLN A CA 1
ATOM 1343 C C . GLN A 1 192 ? 1.173 5.816 2.841 1.00 97.81 192 GLN A C 1
ATOM 1345 O O . GLN A 1 192 ? 0.697 6.019 1.726 1.00 97.81 192 GLN A O 1
ATOM 1350 N N . ALA A 1 193 ? 0.785 6.508 3.917 1.00 97.12 193 ALA A N 1
ATOM 1351 C CA . ALA A 1 193 ? -0.195 7.593 3.871 1.00 97.12 193 ALA A CA 1
ATOM 1352 C C . ALA A 1 193 ? 0.339 8.778 3.045 1.00 97.12 193 ALA A C 1
ATOM 1354 O O . ALA A 1 193 ? -0.330 9.220 2.111 1.00 97.12 193 ALA A O 1
ATOM 1355 N N . ARG A 1 194 ? 1.588 9.208 3.289 1.00 96.88 194 ARG A N 1
ATOM 1356 C CA . ARG A 1 194 ? 2.298 10.213 2.467 1.00 96.88 194 ARG A CA 1
ATOM 1357 C C . ARG A 1 194 ? 2.367 9.812 0.995 1.00 96.88 194 ARG A C 1
ATOM 1359 O O . ARG A 1 194 ? 1.959 10.574 0.123 1.00 96.88 194 ARG A O 1
ATOM 1366 N N . PHE A 1 195 ? 2.802 8.584 0.718 1.00 97.62 195 PHE A N 1
ATOM 1367 C CA . PHE A 1 195 ? 2.881 8.058 -0.644 1.00 97.62 195 PHE A CA 1
ATOM 1368 C C . PHE A 1 195 ? 1.510 8.073 -1.343 1.00 97.62 195 PHE A C 1
ATOM 1370 O O . PHE A 1 195 ? 1.409 8.470 -2.502 1.00 97.62 195 PHE A O 1
ATOM 1377 N N . ALA A 1 196 ? 0.442 7.688 -0.638 1.00 96.38 196 ALA A N 1
ATOM 1378 C CA . ALA A 1 196 ? -0.918 7.681 -1.171 1.00 96.38 196 ALA A CA 1
ATOM 1379 C C . ALA A 1 196 ? -1.490 9.089 -1.419 1.00 96.38 196 ALA A C 1
ATOM 1381 O O . ALA A 1 196 ? -2.250 9.271 -2.373 1.00 96.38 196 ALA A O 1
ATOM 1382 N N . TYR A 1 197 ? -1.107 10.080 -0.606 1.00 94.88 197 TYR A N 1
ATOM 1383 C CA . TYR A 1 197 ? -1.458 11.488 -0.813 1.00 94.88 197 TYR A CA 1
ATOM 1384 C C . TYR A 1 197 ? -0.869 12.032 -2.127 1.00 94.88 197 TYR A C 1
ATOM 1386 O O . TYR A 1 197 ? -1.590 12.639 -2.920 1.00 94.88 197 TYR A O 1
ATOM 1394 N N . GLU A 1 198 ? 0.414 11.756 -2.382 1.00 95.00 198 GLU A N 1
ATOM 1395 C CA . GLU A 1 198 ? 1.171 12.269 -3.536 1.00 95.00 198 GLU A CA 1
ATOM 1396 C C . GLU A 1 198 ? 0.916 11.506 -4.856 1.00 95.00 198 GLU A C 1
ATOM 1398 O O . GLU A 1 198 ? 1.217 12.014 -5.939 1.00 95.00 198 GLU A O 1
ATOM 1403 N N . LEU A 1 199 ? 0.331 10.299 -4.819 1.00 94.75 199 LEU A N 1
ATOM 1404 C CA . LEU A 1 199 ? 0.070 9.483 -6.020 1.00 94.75 199 LEU A CA 1
ATOM 1405 C C . LEU A 1 199 ? -0.652 10.228 -7.169 1.00 94.75 199 LEU A C 1
ATOM 1407 O O . LEU A 1 199 ? -0.224 10.082 -8.314 1.00 94.75 199 LEU A O 1
ATOM 1411 N N . PRO A 1 200 ? -1.709 11.036 -6.943 1.00 92.19 200 PRO A N 1
ATOM 1412 C CA . PRO A 1 200 ? -2.361 11.794 -8.016 1.00 92.19 200 PRO A CA 1
ATOM 1413 C C . PRO A 1 200 ? -1.512 12.947 -8.578 1.00 92.19 200 PRO A C 1
ATOM 1415 O O . PRO A 1 200 ? -1.828 13.482 -9.645 1.00 92.19 200 PRO A O 1
ATOM 1418 N N . CYS A 1 201 ? -0.450 13.343 -7.875 1.00 91.25 201 CYS A N 1
ATOM 1419 C CA . CYS A 1 201 ? 0.442 14.441 -8.237 1.00 91.25 201 CYS A CA 1
ATOM 1420 C C . CYS A 1 201 ? 1.562 13.963 -9.189 1.00 91.25 201 CYS A C 1
ATOM 1422 O O . CYS A 1 201 ? 1.930 14.687 -10.117 1.00 91.25 201 CYS A O 1
ATOM 1424 N N . ASP A 1 202 ? 2.014 12.711 -9.054 1.00 93.94 202 ASP A N 1
ATOM 1425 C CA . ASP A 1 202 ? 2.977 12.047 -9.950 1.00 93.94 202 ASP A CA 1
ATOM 1426 C C . ASP A 1 202 ? 2.331 11.537 -11.254 1.00 93.94 202 ASP A C 1
ATOM 1428 O O . ASP A 1 202 ? 1.189 11.079 -11.279 1.00 93.94 202 ASP A O 1
ATOM 1432 N N . ALA A 1 203 ? 3.066 11.595 -12.369 1.00 93.81 203 ALA A N 1
ATOM 1433 C CA . ALA A 1 203 ? 2.553 11.155 -13.670 1.00 93.81 203 ALA A CA 1
ATOM 1434 C C . ALA A 1 203 ? 2.318 9.634 -13.739 1.00 93.81 203 ALA A C 1
ATOM 1436 O O . ALA A 1 203 ? 1.261 9.201 -14.192 1.00 93.81 203 ALA A O 1
ATOM 1437 N N . LEU A 1 204 ? 3.262 8.833 -13.233 1.00 93.81 204 LEU A N 1
ATOM 1438 C CA . LEU A 1 204 ? 3.147 7.371 -13.182 1.00 93.81 204 LEU A CA 1
ATOM 1439 C C . LEU A 1 204 ? 2.138 6.949 -12.108 1.00 93.81 204 LEU A C 1
ATOM 1441 O O . LEU A 1 204 ? 1.429 5.958 -12.276 1.00 93.81 204 LEU A O 1
ATOM 1445 N N . GLY A 1 205 ? 2.038 7.731 -11.030 1.00 93.06 205 GLY A N 1
ATOM 1446 C CA . GLY A 1 205 ? 0.985 7.611 -10.028 1.00 93.06 205 GLY A CA 1
ATOM 1447 C C . GLY A 1 205 ? -0.415 7.773 -10.633 1.00 93.06 205 GLY A C 1
ATOM 1448 O O . GLY A 1 205 ? -1.267 6.910 -10.429 1.00 93.06 205 GLY A O 1
ATOM 1449 N N . ARG A 1 206 ? -0.646 8.792 -11.475 1.00 93.56 206 ARG A N 1
ATOM 1450 C CA . ARG A 1 206 ? -1.915 8.953 -12.215 1.00 93.56 206 ARG A CA 1
ATOM 1451 C C . ARG A 1 206 ? -2.229 7.779 -13.145 1.00 93.56 206 ARG A C 1
ATOM 1453 O O . ARG A 1 206 ? -3.376 7.328 -13.161 1.00 93.56 206 ARG A O 1
ATOM 1460 N N . ASP A 1 207 ? -1.240 7.248 -13.865 1.00 93.25 207 ASP A N 1
ATOM 1461 C CA . ASP A 1 207 ? -1.434 6.117 -14.789 1.00 93.25 207 ASP A CA 1
ATOM 1462 C C . ASP A 1 207 ? -1.945 4.843 -14.084 1.00 93.25 207 ASP A C 1
ATOM 1464 O O . ASP A 1 207 ? -2.705 4.061 -14.672 1.00 93.25 207 ASP A O 1
ATOM 1468 N N . ILE A 1 208 ? -1.588 4.649 -12.808 1.00 94.88 208 ILE A N 1
ATOM 1469 C CA . ILE A 1 208 ? -2.042 3.509 -11.999 1.00 94.88 208 ILE A CA 1
ATOM 1470 C C . ILE A 1 208 ? -3.327 3.759 -11.195 1.00 94.88 208 ILE A C 1
ATOM 1472 O O . ILE A 1 208 ? -3.886 2.797 -10.667 1.00 94.88 208 ILE A O 1
ATOM 1476 N N . LEU A 1 209 ? -3.850 4.990 -11.108 1.00 93.25 209 LEU A N 1
ATOM 1477 C CA . LEU A 1 209 ? -5.095 5.240 -10.363 1.00 93.25 209 LEU A CA 1
ATOM 1478 C C . LEU A 1 209 ? -6.271 4.455 -10.957 1.00 93.25 209 LEU A C 1
ATOM 1480 O O . LEU A 1 209 ? -7.018 3.824 -10.217 1.00 93.25 209 LEU A O 1
ATOM 1484 N N . ARG A 1 210 ? -6.392 4.404 -12.292 1.00 92.31 210 ARG A N 1
ATOM 1485 C CA . ARG A 1 210 ? -7.469 3.672 -12.988 1.00 92.31 210 ARG A CA 1
ATOM 1486 C C . ARG A 1 210 ? -7.587 2.199 -12.548 1.00 92.31 210 ARG A C 1
ATOM 1488 O O . ARG A 1 210 ? -8.701 1.793 -12.223 1.00 92.31 210 ARG A O 1
ATOM 1495 N N . PRO A 1 211 ? -6.524 1.366 -12.562 1.00 94.00 211 PRO A N 1
ATOM 1496 C CA . PRO A 1 211 ? -6.628 0.006 -12.038 1.00 94.00 211 PRO A CA 1
ATOM 1497 C C . PRO A 1 211 ? -6.837 -0.043 -10.512 1.00 94.00 211 PRO A C 1
ATOM 1499 O O . PRO A 1 211 ? -7.539 -0.936 -10.045 1.00 94.00 211 PRO A O 1
ATOM 1502 N N . LEU A 1 212 ? -6.317 0.907 -9.726 1.00 94.94 212 LEU A N 1
ATOM 1503 C CA . LEU A 1 212 ? -6.586 0.955 -8.277 1.00 94.94 212 LEU A CA 1
ATOM 1504 C C . LEU A 1 212 ? -8.052 1.287 -7.933 1.00 94.94 212 LEU A C 1
ATOM 1506 O O . LEU A 1 212 ? -8.551 0.813 -6.917 1.00 94.94 212 LEU A O 1
ATOM 1510 N N . SER A 1 213 ? -8.758 2.039 -8.782 1.00 93.62 213 SER A N 1
ATOM 1511 C CA . SER A 1 213 ? -10.196 2.334 -8.650 1.00 93.62 213 SER A CA 1
ATOM 1512 C C . SER A 1 213 ? -11.122 1.175 -9.036 1.00 93.62 213 SER A C 1
ATOM 1514 O O . SER A 1 213 ? -12.336 1.304 -8.913 1.00 93.62 213 SER A O 1
ATOM 1516 N N . ALA A 1 214 ? -10.597 0.071 -9.574 1.00 92.75 214 ALA A N 1
ATOM 1517 C CA . ALA A 1 214 ? -11.417 -0.991 -10.154 1.00 92.75 214 ALA A CA 1
ATOM 1518 C C . ALA A 1 214 ? -10.947 -2.395 -9.723 1.00 92.75 214 ALA A C 1
ATOM 1520 O O . ALA A 1 214 ? -10.609 -3.209 -10.593 1.00 92.75 214 ALA A O 1
ATOM 1521 N N . PRO A 1 215 ? -10.903 -2.698 -8.410 1.00 93.25 215 PRO A N 1
ATOM 1522 C CA . PRO A 1 215 ? -10.486 -4.003 -7.899 1.00 93.25 215 PRO A CA 1
ATOM 1523 C C . PRO A 1 215 ? -11.300 -5.150 -8.515 1.00 93.25 215 PRO A C 1
ATOM 1525 O O . PRO A 1 215 ? -12.449 -4.982 -8.926 1.00 93.25 215 PRO A O 1
ATOM 1528 N N . ALA A 1 216 ? -10.693 -6.334 -8.592 1.00 94.44 216 ALA A N 1
ATOM 1529 C CA . ALA A 1 216 ? -11.396 -7.545 -9.001 1.00 94.44 216 ALA A CA 1
ATOM 1530 C C . ALA A 1 216 ? -12.440 -7.980 -7.951 1.00 94.44 216 ALA A C 1
ATOM 1532 O O . ALA A 1 216 ? -12.420 -7.538 -6.799 1.00 94.44 216 ALA A O 1
ATOM 1533 N N . GLU A 1 217 ? -13.343 -8.879 -8.349 1.00 91.69 217 GLU A N 1
ATOM 1534 C CA . GLU A 1 217 ? -14.337 -9.475 -7.450 1.00 91.69 217 GLU A CA 1
ATOM 1535 C C . GLU A 1 217 ? -13.664 -10.069 -6.196 1.00 91.69 217 GLU A C 1
ATOM 1537 O O . GLU A 1 217 ? -12.622 -10.719 -6.281 1.00 91.69 217 GLU A O 1
ATOM 1542 N N . GLY A 1 218 ? -14.231 -9.794 -5.017 1.00 88.69 218 GLY A N 1
ATOM 1543 C CA . GLY A 1 218 ? -13.663 -10.188 -3.720 1.00 88.69 218 GLY A CA 1
ATOM 1544 C C . GLY A 1 218 ? -12.554 -9.277 -3.165 1.00 88.69 218 GLY A C 1
ATOM 1545 O O . GLY A 1 218 ? -12.167 -9.451 -2.011 1.00 88.69 218 GLY A O 1
ATOM 1546 N N . LEU A 1 219 ? -12.065 -8.286 -3.926 1.00 92.88 219 LEU A N 1
ATOM 1547 C CA . LEU A 1 219 ? -11.037 -7.329 -3.474 1.00 92.88 219 LEU A CA 1
ATOM 1548 C C . LEU A 1 219 ? -11.570 -5.915 -3.164 1.00 92.88 219 LEU A C 1
ATOM 1550 O O . LEU A 1 219 ? -10.813 -5.075 -2.684 1.00 92.88 219 LEU A O 1
ATOM 1554 N N . GLY A 1 220 ? -12.864 -5.656 -3.377 1.00 94.06 220 GLY A N 1
ATOM 1555 C CA . GLY A 1 220 ? -13.550 -4.407 -3.007 1.00 94.06 220 GLY A CA 1
ATOM 1556 C C . GLY A 1 220 ? -13.949 -4.335 -1.528 1.00 94.06 220 GLY A C 1
ATOM 1557 O O . GLY A 1 220 ? -15.129 -4.209 -1.223 1.00 94.06 220 GLY A O 1
ATOM 1558 N N . PHE A 1 221 ? -12.984 -4.466 -0.615 1.00 96.25 221 PHE A N 1
ATOM 1559 C CA . PHE A 1 221 ? -13.175 -4.351 0.841 1.00 96.25 221 PHE A CA 1
ATOM 1560 C C . PHE A 1 221 ? -12.370 -3.173 1.407 1.00 96.25 221 PHE A C 1
ATOM 1562 O O . PHE A 1 221 ? -11.461 -2.674 0.739 1.00 96.25 221 PHE A O 1
ATOM 1569 N N . GLY A 1 222 ? -12.651 -2.741 2.640 1.00 96.75 222 GLY A N 1
ATOM 1570 C CA . GLY A 1 222 ? -11.925 -1.629 3.269 1.00 96.75 222 GLY A CA 1
ATOM 1571 C C . GLY A 1 222 ? -11.998 -0.335 2.455 1.00 96.75 222 GLY A C 1
ATOM 1572 O O . GLY A 1 222 ? -13.056 0.002 1.927 1.00 96.75 222 GLY A O 1
ATOM 1573 N N . LEU A 1 223 ? -10.867 0.361 2.295 1.00 95.56 223 LEU A N 1
ATOM 1574 C CA . LEU 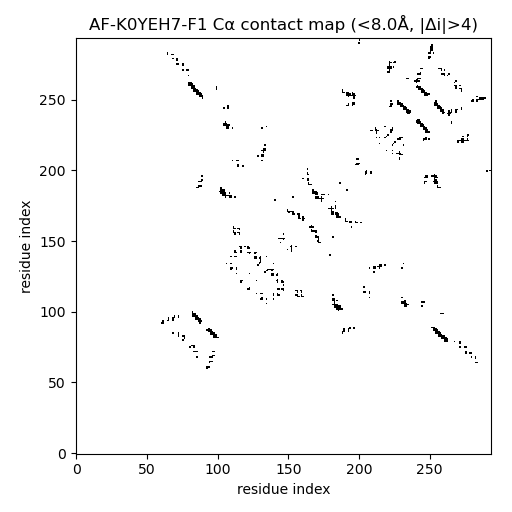A 1 223 ? -10.758 1.584 1.486 1.00 95.56 223 LEU A CA 1
ATOM 1575 C C . LEU A 1 223 ? -11.270 1.377 0.049 1.00 95.56 223 LEU A C 1
ATOM 1577 O O . LEU A 1 223 ? -11.978 2.221 -0.489 1.00 95.56 223 LEU A O 1
ATOM 1581 N N . SER A 1 224 ? -10.988 0.221 -0.559 1.00 92.88 224 SER A N 1
ATOM 1582 C CA . SER A 1 224 ? -11.482 -0.119 -1.901 1.00 92.88 224 SER A CA 1
ATOM 1583 C C . SER A 1 224 ? -13.003 -0.340 -1.961 1.00 92.88 224 SER A C 1
ATOM 1585 O O . SER A 1 224 ? -13.565 -0.352 -3.053 1.00 92.88 224 SER A O 1
ATOM 1587 N N . GLY A 1 225 ? -13.665 -0.550 -0.817 1.00 87.81 225 GLY A N 1
ATOM 1588 C CA . GLY A 1 225 ? -15.120 -0.692 -0.699 1.00 87.81 225 GLY A CA 1
ATOM 1589 C C . GLY A 1 225 ? -15.870 0.641 -0.577 1.00 87.81 225 GLY A C 1
ATOM 1590 O O . GLY A 1 225 ? -17.054 0.689 -0.891 1.00 87.81 225 GLY A O 1
ATOM 1591 N N . VAL A 1 226 ? -15.185 1.726 -0.193 1.00 85.69 226 VAL A N 1
ATOM 1592 C CA . VAL A 1 226 ? -15.724 3.104 -0.163 1.00 85.69 226 VAL A CA 1
ATOM 1593 C C . VAL A 1 226 ? -15.357 3.894 -1.432 1.00 85.69 226 VAL A C 1
ATOM 1595 O O . VAL A 1 226 ? -15.125 5.095 -1.389 1.00 85.69 226 VAL A O 1
ATOM 1598 N N . GLU A 1 227 ? -15.266 3.192 -2.568 1.00 80.38 227 GLU A N 1
ATOM 1599 C CA . GLU A 1 227 ? -14.978 3.714 -3.922 1.00 80.38 227 GLU A CA 1
ATOM 1600 C C . GLU A 1 227 ? -13.659 4.510 -4.082 1.00 80.38 227 GLU A C 1
ATOM 1602 O O . GLU A 1 227 ? -13.427 5.172 -5.097 1.00 80.38 227 GLU A O 1
ATOM 1607 N N . VAL A 1 228 ? -12.736 4.385 -3.124 1.00 85.88 228 VAL A N 1
ATOM 1608 C CA . VAL A 1 228 ? -11.425 5.046 -3.147 1.00 85.88 228 VAL A CA 1
ATOM 1609 C C . VAL A 1 228 ? -10.395 4.222 -3.942 1.00 85.88 228 VAL A C 1
ATOM 1611 O O . VAL A 1 228 ? -10.286 3.009 -3.728 1.00 85.88 228 VAL A O 1
ATOM 1614 N N . PRO A 1 229 ? -9.572 4.845 -4.819 1.00 91.50 229 PRO A N 1
ATOM 1615 C CA . PRO A 1 229 ? -8.426 4.173 -5.426 1.00 91.50 229 PRO A CA 1
ATOM 1616 C C . PRO A 1 229 ? -7.450 3.737 -4.326 1.00 91.50 229 P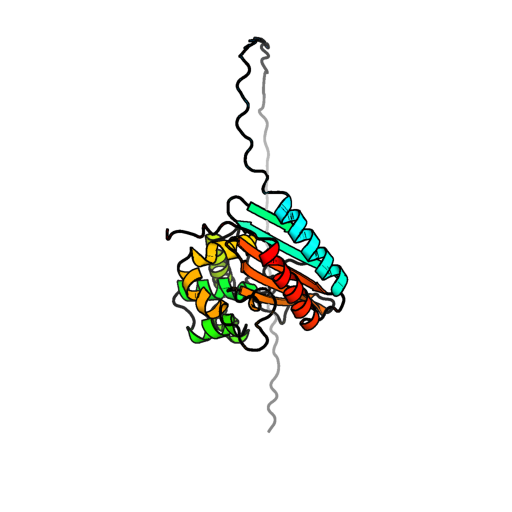RO A C 1
ATOM 1618 O O . PRO A 1 229 ? -6.820 4.570 -3.670 1.00 91.50 229 PRO A O 1
ATOM 1621 N N . ALA A 1 230 ? -7.333 2.428 -4.111 1.00 95.88 230 ALA A N 1
ATOM 1622 C CA . ALA A 1 230 ? -6.580 1.868 -2.994 1.00 95.88 230 ALA A CA 1
ATOM 1623 C C . ALA A 1 230 ? -5.918 0.535 -3.359 1.00 95.88 230 ALA A C 1
ATOM 1625 O O . ALA A 1 230 ? -6.417 -0.219 -4.197 1.00 95.88 230 ALA A O 1
ATOM 1626 N N . LYS A 1 231 ? -4.800 0.210 -2.697 1.00 98.19 231 LYS A N 1
ATOM 1627 C CA . LYS A 1 231 ? -4.136 -1.094 -2.833 1.00 98.19 231 LYS A CA 1
ATOM 1628 C C . LYS A 1 231 ? -4.112 -1.833 -1.503 1.00 98.19 231 LYS A C 1
ATOM 1630 O O . LYS A 1 231 ? -3.507 -1.375 -0.541 1.00 98.19 231 LYS A O 1
ATOM 1635 N N . ALA A 1 232 ? -4.687 -3.035 -1.490 1.00 97.62 232 ALA A N 1
ATOM 1636 C CA . ALA A 1 232 ? -4.561 -3.977 -0.381 1.00 97.62 232 ALA A CA 1
ATOM 1637 C C . ALA A 1 232 ? -3.266 -4.805 -0.436 1.00 97.62 232 ALA A C 1
ATOM 1639 O O . ALA A 1 232 ? -2.810 -5.213 -1.514 1.00 97.62 232 ALA A O 1
ATOM 1640 N N . GLY A 1 233 ? -2.737 -5.113 0.747 1.00 98.25 233 GLY A N 1
ATOM 1641 C CA . GLY A 1 233 ? -1.686 -6.085 1.014 1.00 98.25 233 GLY A CA 1
ATOM 1642 C C . GLY A 1 233 ? -2.027 -6.922 2.245 1.00 98.25 233 GLY A C 1
ATOM 1643 O O . GLY A 1 233 ? -2.582 -6.415 3.212 1.00 98.25 233 GLY A O 1
ATOM 1644 N N . TRP A 1 234 ? -1.728 -8.217 2.202 1.00 98.25 234 TRP A N 1
ATOM 1645 C CA . TRP A 1 234 ? -1.986 -9.129 3.309 1.00 98.25 234 TRP A CA 1
ATOM 1646 C C . TRP A 1 234 ? -0.995 -10.290 3.313 1.00 98.25 234 TRP A C 1
ATOM 1648 O O . TRP A 1 234 ? -0.480 -10.678 2.259 1.00 98.25 234 TRP A O 1
ATOM 1658 N N . GLY A 1 235 ? -0.766 -10.861 4.492 1.00 97.44 235 GLY A N 1
ATOM 1659 C CA . GLY A 1 235 ? 0.045 -12.061 4.664 1.00 97.44 235 GLY A CA 1
ATOM 1660 C C . GLY A 1 235 ? 0.184 -12.471 6.133 1.00 97.44 235 GLY A C 1
ATOM 1661 O O . GLY A 1 235 ? -0.060 -11.656 7.024 1.00 97.44 235 GLY A O 1
ATOM 1662 N N . PRO A 1 236 ? 0.542 -13.738 6.402 1.00 96.69 236 PRO A N 1
ATOM 1663 C CA . PRO A 1 236 ? 0.662 -14.255 7.759 1.00 96.69 236 PRO A CA 1
ATOM 1664 C C . PRO A 1 236 ? 1.988 -13.864 8.434 1.00 96.69 236 PRO A C 1
ATOM 1666 O O . PRO A 1 236 ? 3.053 -13.904 7.803 1.00 96.69 236 PRO A O 1
ATOM 1669 N N . ASP A 1 237 ? 1.940 -13.600 9.742 1.00 94.38 237 ASP A N 1
ATOM 1670 C CA . ASP A 1 237 ? 3.104 -13.666 10.634 1.00 94.38 237 ASP A CA 1
ATOM 1671 C C . ASP A 1 237 ? 3.664 -15.109 10.704 1.00 94.38 237 ASP A C 1
ATOM 1673 O O . ASP A 1 237 ? 3.119 -16.040 10.104 1.00 94.38 237 ASP A O 1
ATOM 1677 N N . GLU A 1 238 ? 4.789 -15.332 11.390 1.00 92.31 238 GLU A N 1
ATOM 1678 C CA . GLU A 1 238 ? 5.362 -16.688 11.518 1.00 92.31 238 GLU A CA 1
ATOM 1679 C C . GLU A 1 238 ? 4.470 -17.659 12.319 1.00 92.31 238 GLU A C 1
ATOM 1681 O O . GLU A 1 238 ? 4.610 -18.874 12.186 1.00 92.31 238 GLU A O 1
ATOM 1686 N N . GLY A 1 239 ? 3.527 -17.136 13.110 1.00 93.56 239 GLY A N 1
ATOM 1687 C CA . GLY A 1 239 ? 2.491 -17.900 13.806 1.00 93.56 239 GLY A CA 1
ATOM 1688 C C . GLY A 1 239 ? 1.242 -18.175 12.960 1.00 93.56 239 GLY A C 1
ATOM 1689 O O . GLY A 1 239 ? 0.328 -18.848 13.435 1.00 93.56 239 GLY A O 1
ATOM 1690 N N . GLY A 1 240 ? 1.187 -17.682 11.718 1.00 95.12 240 GLY A N 1
ATOM 1691 C CA . GLY A 1 240 ? 0.065 -17.864 10.798 1.00 95.12 240 GLY A CA 1
ATOM 1692 C C . GLY A 1 240 ? -1.035 -16.800 10.879 1.00 95.12 240 GLY A C 1
ATOM 1693 O O . GLY A 1 240 ? -1.999 -16.902 10.120 1.00 95.12 240 GLY A O 1
ATOM 1694 N N . ARG A 1 241 ? -0.926 -15.787 11.752 1.00 96.44 241 ARG A N 1
ATOM 1695 C CA . ARG A 1 241 ? -1.956 -14.742 11.894 1.00 96.44 241 ARG A CA 1
ATOM 1696 C C . ARG A 1 241 ? -1.778 -13.674 10.826 1.00 96.44 241 ARG A C 1
ATOM 1698 O O . ARG A 1 241 ? -0.688 -13.129 10.665 1.00 96.44 241 ARG A O 1
ATOM 1705 N N . TYR A 1 242 ? -2.846 -13.350 10.113 1.00 97.62 242 TYR A N 1
ATOM 1706 C CA . TYR A 1 242 ? -2.808 -12.384 9.025 1.00 97.62 242 TYR A CA 1
ATOM 1707 C C . TYR A 1 242 ? -2.706 -10.944 9.528 1.00 97.62 242 TYR A C 1
ATOM 1709 O O . TYR A 1 242 ? -3.536 -10.483 10.309 1.00 97.62 242 TYR A O 1
ATOM 1717 N N . LEU A 1 243 ? -1.715 -10.232 8.995 1.00 98.25 243 LEU A N 1
ATOM 1718 C CA . LEU A 1 243 ? -1.769 -8.788 8.818 1.00 98.25 243 LEU A CA 1
ATOM 1719 C C . LEU A 1 243 ? -2.561 -8.508 7.536 1.00 98.25 243 LEU A C 1
ATOM 1721 O O . LEU A 1 243 ? -2.280 -9.108 6.494 1.00 98.25 243 LEU A O 1
ATOM 1725 N N . VAL A 1 244 ? -3.518 -7.585 7.596 1.00 98.50 244 VAL A N 1
ATOM 1726 C CA . VAL A 1 244 ? -4.218 -7.047 6.421 1.00 98.50 244 VAL A CA 1
ATOM 1727 C C . VAL A 1 244 ? -4.101 -5.530 6.465 1.00 98.50 244 VAL A C 1
ATOM 1729 O O . VAL A 1 244 ? -4.406 -4.915 7.481 1.00 98.50 244 VAL A O 1
ATOM 1732 N N . ARG A 1 245 ? -3.628 -4.921 5.377 1.00 98.50 245 ARG A N 1
ATOM 1733 C CA . ARG A 1 245 ? -3.379 -3.479 5.285 1.00 98.50 245 ARG A CA 1
ATOM 1734 C C . ARG A 1 245 ? -3.764 -2.912 3.927 1.00 98.50 245 ARG A C 1
ATOM 1736 O O . ARG A 1 245 ? -3.750 -3.623 2.919 1.00 98.50 245 ARG A O 1
ATOM 1743 N N . GLN A 1 246 ? -4.067 -1.625 3.888 1.00 98.25 246 GLN A N 1
ATOM 1744 C CA . GLN A 1 246 ? -4.369 -0.876 2.672 1.00 98.25 246 GLN A CA 1
ATOM 1745 C C . GLN A 1 246 ? -3.763 0.521 2.749 1.00 98.25 246 GLN A C 1
ATOM 1747 O O . GLN A 1 246 ? -3.606 1.070 3.836 1.00 98.25 246 GLN A O 1
ATOM 1752 N N . PHE A 1 247 ? -3.496 1.113 1.588 1.00 98.00 247 PHE A N 1
ATOM 1753 C CA . PHE A 1 247 ? -3.413 2.564 1.460 1.00 98.00 247 PHE A CA 1
ATOM 1754 C C . PHE A 1 247 ? -4.296 3.049 0.309 1.00 98.00 247 PHE A C 1
ATOM 1756 O O . PHE A 1 247 ? -4.559 2.291 -0.630 1.00 98.00 247 PHE A O 1
ATOM 1763 N N . GLY A 1 248 ? -4.727 4.306 0.377 1.00 95.12 248 GLY A N 1
ATOM 1764 C CA . GLY A 1 248 ? -5.557 4.985 -0.620 1.00 95.12 248 GLY A CA 1
ATOM 1765 C C . GLY A 1 248 ? -5.688 6.475 -0.303 1.00 95.12 248 GLY A C 1
ATOM 1766 O O . GLY A 1 248 ? -4.996 6.972 0.584 1.00 95.12 248 GLY A O 1
ATOM 1767 N N . ARG A 1 249 ? -6.568 7.195 -1.006 1.00 89.81 249 ARG A N 1
ATOM 1768 C CA . ARG A 1 249 ? -6.814 8.626 -0.757 1.00 89.81 249 ARG A CA 1
ATOM 1769 C C . ARG A 1 249 ? -8.294 8.908 -0.473 1.00 89.81 249 ARG A C 1
ATOM 1771 O O . ARG A 1 249 ? -9.115 8.749 -1.370 1.00 89.81 249 ARG A O 1
ATOM 1778 N N . VAL A 1 250 ? -8.620 9.323 0.751 1.00 86.56 250 VAL A N 1
ATOM 1779 C CA . VAL A 1 250 ? -9.990 9.533 1.262 1.00 86.56 250 VAL A CA 1
ATOM 1780 C C . VAL A 1 250 ? -10.171 11.018 1.576 1.00 86.56 250 VAL A C 1
ATOM 1782 O O 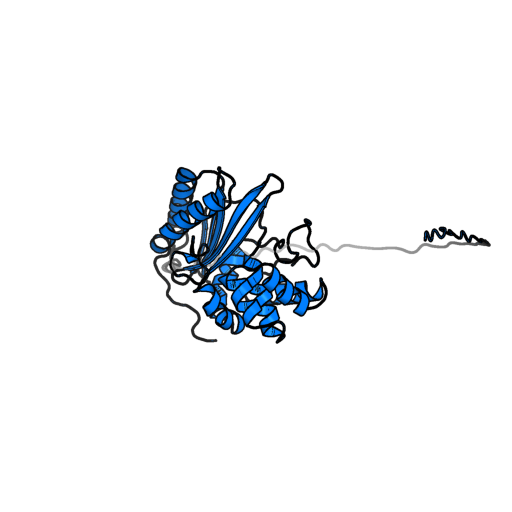. VAL A 1 250 ? -9.331 11.573 2.274 1.00 86.56 250 VAL A O 1
ATOM 1785 N N . GLU A 1 251 ? -11.217 11.665 1.051 1.00 80.75 251 GLU A N 1
ATOM 1786 C CA . GLU A 1 251 ? -11.542 13.087 1.314 1.00 80.75 251 GLU A CA 1
ATOM 1787 C C . GLU A 1 251 ? -10.334 14.050 1.252 1.00 80.75 251 GLU A C 1
ATOM 1789 O O . GLU A 1 251 ? -10.164 14.940 2.073 1.00 80.75 251 GLU A O 1
ATOM 1794 N N . GLY A 1 252 ? -9.441 13.848 0.277 1.00 84.44 252 GLY A N 1
ATOM 1795 C CA . GLY A 1 252 ? -8.229 14.660 0.108 1.00 84.44 252 GLY A CA 1
ATOM 1796 C C . GLY A 1 252 ? -7.003 14.176 0.895 1.00 84.44 252 GLY A C 1
ATOM 1797 O O . GLY A 1 252 ? -5.883 14.395 0.426 1.00 84.44 252 GLY A O 1
ATOM 1798 N N . PHE A 1 253 ? -7.166 13.426 1.982 1.00 90.25 253 PHE A N 1
ATOM 1799 C CA . PHE A 1 253 ? -6.070 12.841 2.763 1.00 90.25 253 PHE A CA 1
ATOM 1800 C C . PHE A 1 253 ? -5.513 11.571 2.119 1.00 90.25 253 PHE A C 1
ATOM 1802 O O . PHE A 1 253 ? -6.260 10.717 1.641 1.00 90.25 253 PHE A O 1
ATOM 1809 N N . GLY A 1 254 ? -4.193 11.395 2.158 1.00 94.69 254 GLY A N 1
ATOM 1810 C CA . GLY A 1 254 ? -3.591 10.074 1.999 1.00 94.69 254 GLY A CA 1
ATOM 1811 C C . GLY A 1 254 ? -3.827 9.262 3.266 1.00 94.69 254 GLY A C 1
ATOM 1812 O O . GLY A 1 254 ? -3.628 9.763 4.367 1.00 94.69 254 GLY A O 1
ATOM 1813 N N . VAL A 1 255 ? -4.275 8.020 3.123 1.00 96.44 255 VAL A N 1
ATOM 1814 C CA . VAL A 1 255 ? -4.683 7.158 4.236 1.00 96.44 255 VAL A CA 1
ATOM 1815 C C . VAL A 1 255 ? -3.954 5.831 4.130 1.00 96.44 255 VAL A C 1
ATOM 1817 O O . VAL A 1 255 ? -3.932 5.220 3.060 1.00 96.44 255 VAL A O 1
ATOM 1820 N N . ALA A 1 256 ? -3.415 5.352 5.248 1.00 98.00 256 ALA A N 1
ATOM 1821 C CA . ALA A 1 256 ? -2.936 3.988 5.402 1.00 98.00 256 ALA A CA 1
ATOM 1822 C C . ALA A 1 256 ? -3.564 3.343 6.643 1.00 98.00 256 ALA A C 1
ATOM 1824 O O . ALA A 1 256 ? -3.601 3.935 7.718 1.00 98.00 256 ALA A O 1
ATOM 1825 N N . VAL A 1 257 ? -4.049 2.114 6.489 1.00 98.31 257 VAL A N 1
ATOM 1826 C CA . VAL A 1 257 ? -4.737 1.342 7.532 1.00 98.31 257 VAL A CA 1
ATOM 1827 C C . VAL A 1 257 ? -4.155 -0.061 7.622 1.00 98.31 257 VAL A C 1
ATOM 1829 O O . VAL A 1 257 ? -3.785 -0.651 6.604 1.00 98.31 257 VAL A O 1
ATOM 1832 N N . ALA A 1 258 ? -4.108 -0.618 8.828 1.00 98.56 258 ALA A N 1
ATOM 1833 C CA . ALA A 1 258 ? -3.724 -2.000 9.082 1.00 98.56 258 ALA A CA 1
ATOM 1834 C C . ALA A 1 258 ? -4.559 -2.617 10.206 1.00 98.56 258 ALA A C 1
ATOM 1836 O O . ALA A 1 258 ? -4.954 -1.933 11.146 1.00 98.56 258 ALA A O 1
ATOM 1837 N N . VAL A 1 259 ? -4.778 -3.929 10.127 1.00 98.50 259 VAL A N 1
ATOM 1838 C CA . VAL A 1 259 ? -5.394 -4.738 11.185 1.00 98.50 259 VAL A CA 1
ATOM 1839 C C . VAL A 1 259 ? -4.723 -6.104 11.294 1.00 98.50 259 VAL A C 1
ATOM 1841 O O . VAL A 1 259 ? -4.316 -6.709 10.296 1.00 98.50 259 VAL A O 1
ATOM 1844 N N . ARG A 1 260 ? -4.690 -6.625 12.518 1.00 97.88 260 ARG A N 1
ATOM 1845 C CA . ARG A 1 260 ? -4.449 -8.032 12.844 1.00 97.88 260 ARG A CA 1
ATOM 1846 C C . ARG A 1 260 ? -5.596 -8.478 13.763 1.00 97.88 260 ARG A C 1
ATOM 1848 O O . ARG A 1 260 ? -5.498 -8.298 14.976 1.00 97.88 260 ARG A O 1
ATOM 1855 N N . PRO A 1 261 ? -6.701 -9.016 13.213 1.00 97.50 261 PRO A N 1
ATOM 1856 C CA . PRO A 1 261 ? -7.893 -9.352 13.994 1.00 97.50 261 PRO A CA 1
ATOM 1857 C C . PRO A 1 261 ? -7.600 -10.477 14.992 1.00 97.50 261 PRO A C 1
ATOM 1859 O O . PRO A 1 261 ? -6.757 -11.340 14.723 1.00 97.50 261 PRO A O 1
ATOM 1862 N N . ALA A 1 262 ? -8.349 -10.560 16.096 1.00 97.44 262 ALA A N 1
ATOM 1863 C CA . ALA A 1 262 ? -8.159 -11.626 17.090 1.00 97.44 262 ALA A CA 1
ATOM 1864 C C . ALA A 1 262 ? -8.345 -13.043 16.506 1.00 97.44 262 ALA A C 1
ATOM 1866 O O . ALA A 1 262 ? -7.684 -13.987 16.939 1.00 97.44 262 ALA A O 1
ATOM 1867 N N . ALA A 1 263 ? -9.203 -13.190 15.490 1.00 97.31 263 ALA A N 1
ATOM 1868 C CA . ALA A 1 263 ? -9.400 -14.441 14.754 1.00 97.31 263 ALA A CA 1
ATOM 1869 C C . ALA A 1 263 ? -8.198 -14.843 13.871 1.00 97.31 263 ALA A C 1
ATOM 1871 O O . ALA A 1 263 ? -8.094 -15.999 13.465 1.00 97.31 263 ALA A O 1
ATOM 1872 N N . GLY A 1 264 ? -7.298 -13.906 13.556 1.00 96.81 264 GLY A N 1
ATOM 1873 C CA . GLY A 1 264 ? -6.059 -14.150 12.818 1.00 96.81 264 GLY A CA 1
ATOM 1874 C C . GLY A 1 264 ? -6.204 -14.534 11.340 1.00 96.81 264 GLY A C 1
ATOM 1875 O O . GLY A 1 264 ? -5.186 -14.834 10.722 1.00 96.81 264 GLY A O 1
ATOM 1876 N N . THR A 1 265 ? -7.407 -14.542 10.754 1.00 98.25 265 THR A N 1
ATOM 1877 C CA . THR A 1 265 ? -7.612 -14.895 9.335 1.00 98.25 265 THR A CA 1
ATOM 1878 C C . THR A 1 265 ? -7.649 -13.669 8.422 1.00 98.25 265 THR A C 1
ATOM 1880 O O . THR A 1 265 ? -7.868 -12.543 8.874 1.00 98.25 265 THR A O 1
ATOM 1883 N N . PHE A 1 266 ? -7.450 -13.888 7.119 1.00 97.31 266 PHE A N 1
ATOM 1884 C CA . PHE A 1 266 ? -7.560 -12.831 6.113 1.00 97.31 266 PHE A CA 1
ATOM 1885 C C . PHE A 1 266 ? -8.980 -12.253 6.064 1.00 97.31 266 PHE A C 1
ATOM 1887 O O . PHE A 1 266 ? -9.141 -11.039 6.083 1.00 97.31 266 PHE A O 1
ATOM 1894 N N . GLU A 1 267 ? -10.000 -13.110 6.089 1.00 97.88 267 GLU A N 1
ATOM 1895 C CA . GLU A 1 267 ? -11.419 -12.746 5.985 1.00 97.88 267 GLU A CA 1
ATOM 1896 C C . GLU A 1 267 ? -11.864 -11.868 7.163 1.00 97.88 267 GLU A C 1
ATOM 1898 O O . GLU A 1 267 ? -12.563 -10.873 6.973 1.00 97.88 267 GLU A O 1
ATOM 1903 N N . ALA A 1 268 ? -11.399 -12.180 8.378 1.00 98.25 268 ALA A N 1
ATOM 1904 C CA . ALA A 1 268 ? -11.625 -11.331 9.546 1.00 98.25 268 ALA A CA 1
ATOM 1905 C C . ALA A 1 268 ? -10.935 -9.961 9.400 1.00 98.25 268 ALA A C 1
ATOM 1907 O O . ALA A 1 268 ? -11.475 -8.947 9.833 1.00 98.25 268 ALA A O 1
ATOM 1908 N N . GLY A 1 269 ? -9.770 -9.904 8.745 1.00 98.06 269 GLY A N 1
ATOM 1909 C CA . GLY A 1 269 ? -9.074 -8.648 8.466 1.00 98.06 269 GLY A CA 1
ATOM 1910 C C . GLY A 1 269 ? -9.746 -7.828 7.360 1.00 98.06 269 GLY A C 1
ATOM 1911 O O . GLY A 1 269 ? -9.751 -6.602 7.431 1.00 98.06 269 GLY A O 1
ATOM 1912 N N . GLN A 1 270 ? -10.377 -8.479 6.376 1.00 98.19 270 GLN A N 1
ATOM 1913 C CA . GLN A 1 270 ? -11.226 -7.802 5.391 1.00 98.19 270 GLN A CA 1
ATOM 1914 C C . GLN A 1 270 ? -12.444 -7.152 6.061 1.00 98.19 270 GLN A C 1
ATOM 1916 O O . GLN A 1 270 ? -12.769 -6.010 5.736 1.00 98.19 270 GLN A O 1
ATOM 1921 N N . ALA A 1 271 ? -13.089 -7.846 7.006 1.00 98.31 271 ALA A N 1
ATOM 1922 C CA . ALA A 1 271 ? -14.204 -7.301 7.781 1.00 98.31 271 ALA A CA 1
ATOM 1923 C C . ALA A 1 271 ? -13.758 -6.111 8.649 1.00 98.31 271 ALA A C 1
ATOM 1925 O O . ALA A 1 271 ? -14.289 -5.015 8.492 1.00 98.31 271 ALA A O 1
ATOM 1926 N N . ALA A 1 272 ? -12.712 -6.284 9.465 1.00 98.31 272 ALA A N 1
ATOM 1927 C CA . ALA A 1 272 ? -12.186 -5.230 10.334 1.00 98.31 272 ALA A CA 1
ATOM 1928 C C . ALA A 1 272 ? -11.729 -3.973 9.564 1.00 98.31 272 ALA A C 1
ATOM 1930 O O . ALA A 1 272 ? -12.013 -2.858 9.995 1.00 98.31 272 ALA A O 1
ATOM 1931 N N . LEU A 1 273 ? -11.084 -4.124 8.396 1.00 97.56 273 LEU A N 1
ATOM 1932 C CA . LEU A 1 273 ? -10.760 -2.977 7.535 1.00 97.56 273 LEU A CA 1
ATOM 1933 C C . LEU A 1 273 ? -11.988 -2.325 6.899 1.00 97.56 273 LEU A C 1
ATOM 1935 O O . LEU A 1 273 ? -11.944 -1.129 6.632 1.00 97.56 273 LEU A O 1
ATOM 1939 N N . THR A 1 274 ? -13.050 -3.081 6.618 1.00 97.69 274 THR A N 1
ATOM 1940 C CA . THR A 1 274 ? -14.290 -2.531 6.044 1.00 97.69 274 THR A CA 1
ATOM 1941 C C . THR A 1 274 ? -15.025 -1.676 7.066 1.00 97.69 274 THR A C 1
ATOM 1943 O O . THR A 1 274 ? -15.422 -0.561 6.734 1.00 97.69 274 THR A O 1
ATOM 1946 N N . ASP A 1 275 ? -15.106 -2.136 8.315 1.00 97.38 275 ASP A N 1
ATOM 1947 C CA . ASP A 1 275 ? -15.686 -1.354 9.408 1.00 97.38 275 ASP A CA 1
ATOM 1948 C C . ASP A 1 275 ? -14.840 -0.100 9.702 1.00 97.38 275 ASP A C 1
ATOM 1950 O O . ASP A 1 275 ? -15.391 0.996 9.802 1.00 97.38 275 ASP A O 1
ATOM 1954 N N . LEU A 1 276 ? -13.502 -0.227 9.730 1.00 96.62 276 LEU A N 1
ATOM 1955 C CA . LEU A 1 276 ? -12.593 0.917 9.888 1.00 96.62 276 LEU A CA 1
ATOM 1956 C C . LEU A 1 276 ? -12.779 1.946 8.764 1.00 96.62 276 LEU A C 1
ATOM 1958 O O . LEU A 1 276 ? -12.981 3.126 9.032 1.00 96.62 276 LEU A O 1
ATOM 1962 N N . ALA A 1 277 ? -12.743 1.500 7.505 1.00 94.81 277 ALA A N 1
ATOM 1963 C CA . ALA A 1 277 ? -12.885 2.367 6.337 1.00 94.81 277 ALA A CA 1
ATOM 1964 C C . ALA A 1 277 ? -14.254 3.060 6.271 1.00 94.81 277 ALA A C 1
ATOM 1966 O O . ALA A 1 277 ? -14.327 4.197 5.813 1.00 94.81 277 ALA A O 1
ATOM 1967 N N . GLY A 1 278 ? -15.319 2.408 6.751 1.00 94.00 278 GLY A N 1
ATOM 1968 C CA . GLY A 1 278 ? -16.658 2.992 6.829 1.00 94.00 278 GLY A CA 1
ATOM 1969 C C . GLY A 1 278 ? -16.777 4.154 7.823 1.00 94.00 278 GLY A C 1
ATOM 1970 O O . GLY A 1 278 ? -17.630 5.019 7.633 1.00 94.00 278 GLY A O 1
ATOM 1971 N N . ALA A 1 279 ? -15.917 4.212 8.846 1.00 91.19 279 ALA A N 1
ATOM 1972 C CA . ALA A 1 279 ? -15.885 5.312 9.812 1.00 91.19 279 ALA A CA 1
ATOM 1973 C C . ALA A 1 279 ? -15.105 6.548 9.311 1.00 91.19 279 ALA A C 1
ATOM 1975 O O . ALA A 1 279 ? -15.429 7.674 9.692 1.00 91.19 279 ALA A O 1
ATOM 1976 N N . LEU A 1 280 ? -14.107 6.364 8.433 1.00 88.81 280 LEU A N 1
ATOM 1977 C CA . LEU A 1 280 ? -13.175 7.435 8.042 1.00 88.81 280 LEU A CA 1
ATOM 1978 C C . LEU A 1 280 ? -13.818 8.672 7.385 1.00 88.81 280 LEU A C 1
ATOM 1980 O O . LEU A 1 280 ? -13.391 9.771 7.733 1.00 88.81 280 LEU A O 1
ATOM 1984 N N . PRO A 1 281 ? -14.827 8.580 6.491 1.00 81.81 281 PRO A N 1
ATOM 1985 C CA . PRO A 1 281 ? -15.412 9.771 5.863 1.00 81.81 281 PRO A CA 1
ATOM 1986 C C . PRO A 1 281 ? -16.046 10.752 6.861 1.00 81.81 281 PRO A C 1
ATOM 1988 O O . PRO A 1 281 ? -16.090 11.949 6.599 1.00 81.81 281 PRO A O 1
ATOM 1991 N N . SER A 1 282 ? -16.506 10.261 8.017 1.00 79.44 282 SER A N 1
ATOM 1992 C CA . SER A 1 282 ? -17.035 11.106 9.097 1.00 79.44 282 SER A CA 1
ATOM 1993 C C . SER A 1 282 ? -15.935 11.712 9.977 1.00 79.44 282 SER A C 1
ATOM 1995 O O . SER A 1 282 ? -16.179 12.728 10.617 1.00 79.44 282 SER A O 1
ATOM 1997 N N . ALA A 1 283 ? -14.742 11.108 10.009 1.00 76.62 283 ALA A N 1
ATOM 1998 C CA . ALA A 1 283 ? -13.570 11.609 10.732 1.00 76.62 283 ALA A CA 1
ATOM 1999 C C . ALA A 1 283 ? -12.714 12.590 9.902 1.00 76.62 283 ALA A C 1
ATOM 2001 O O . ALA A 1 283 ? -11.956 13.374 10.464 1.00 76.62 283 ALA A O 1
ATOM 2002 N N . LEU A 1 284 ? -12.821 12.552 8.568 1.00 78.50 284 LEU A N 1
ATOM 2003 C CA . LEU A 1 284 ? -12.001 13.328 7.628 1.00 78.50 284 LEU A CA 1
ATOM 2004 C C . LEU A 1 284 ? -12.799 14.458 6.963 1.00 78.50 284 LEU A C 1
ATOM 2006 O O . LEU A 1 284 ? -12.877 14.567 5.739 1.00 78.50 284 LEU A O 1
ATOM 2010 N N . VAL A 1 285 ? -13.425 15.305 7.782 1.00 65.06 285 VAL A N 1
ATOM 2011 C CA . VAL A 1 285 ? -14.244 16.422 7.297 1.00 65.06 285 VAL A CA 1
ATOM 2012 C C . VAL A 1 285 ? -13.362 17.593 6.847 1.00 65.06 285 VAL A C 1
ATOM 2014 O O . VAL A 1 285 ? -12.974 18.437 7.647 1.00 65.06 285 VAL A O 1
ATOM 2017 N N . GLY A 1 286 ? -13.123 17.699 5.538 1.00 60.41 286 GLY A N 1
ATOM 2018 C CA . GLY A 1 286 ? -12.609 18.915 4.895 1.00 60.41 286 GLY A CA 1
ATOM 2019 C C . GLY A 1 286 ? -11.219 18.805 4.257 1.00 60.41 286 GLY A C 1
ATOM 2020 O O . GLY A 1 286 ? -10.503 17.832 4.438 1.00 60.41 286 GLY A O 1
ATOM 2021 N N . ARG A 1 287 ? -10.849 19.865 3.517 1.00 59.59 287 ARG A N 1
ATOM 2022 C CA . ARG A 1 287 ? -9.647 20.024 2.660 1.00 59.59 287 ARG A CA 1
ATOM 2023 C C . ARG A 1 287 ? -9.671 19.246 1.331 1.00 59.59 287 ARG A C 1
ATOM 2025 O O . ARG A 1 287 ? -8.990 18.248 1.124 1.00 59.59 287 ARG A O 1
ATOM 2032 N N . ALA A 1 288 ? -10.368 19.831 0.354 1.00 50.53 288 ALA A N 1
ATOM 2033 C CA . ALA A 1 288 ? -10.345 19.415 -1.053 1.00 50.53 288 ALA A CA 1
ATOM 2034 C C . ALA A 1 288 ? -9.153 19.982 -1.866 1.00 50.53 288 ALA A C 1
ATOM 2036 O O . ALA A 1 288 ? -9.164 19.908 -3.097 1.00 50.53 288 ALA A O 1
ATOM 2037 N N . ASP A 1 289 ? -8.116 20.509 -1.208 1.00 55.25 289 ASP A N 1
ATOM 2038 C CA . ASP A 1 289 ? -6.938 21.102 -1.857 1.00 55.25 289 ASP A CA 1
ATOM 2039 C C . ASP A 1 289 ? -5.933 20.011 -2.265 1.00 55.25 289 ASP A C 1
ATOM 2041 O O . ASP A 1 289 ? -4.807 19.905 -1.781 1.00 55.25 289 ASP A O 1
ATOM 2045 N N . GLY A 1 290 ? -6.365 19.142 -3.180 1.00 57.59 290 GLY A N 1
ATOM 2046 C CA . GLY A 1 290 ? -5.455 18.262 -3.904 1.00 57.59 290 GLY A CA 1
ATOM 2047 C C . GLY A 1 290 ? -4.593 19.040 -4.894 1.00 57.59 290 GLY A C 1
ATOM 2048 O O . GLY A 1 290 ? -4.983 20.109 -5.348 1.00 57.59 290 GLY A O 1
ATOM 2049 N N . CYS A 1 291 ? -3.434 18.476 -5.251 1.00 64.38 291 CYS A N 1
ATOM 2050 C CA . CYS A 1 291 ? -2.500 19.059 -6.213 1.00 64.38 291 CYS A CA 1
ATOM 2051 C C . CYS A 1 291 ? -3.193 19.642 -7.457 1.00 64.38 291 CYS A C 1
ATOM 2053 O O . CYS A 1 291 ? -3.499 18.912 -8.405 1.00 64.38 291 CYS A O 1
ATOM 2055 N N . GLU A 1 292 ? -3.335 20.970 -7.498 1.00 49.03 292 GLU A N 1
ATOM 2056 C CA . GLU A 1 292 ? -3.360 21.692 -8.766 1.00 49.03 292 GLU A CA 1
ATOM 2057 C C . GLU A 1 292 ? -2.106 21.271 -9.541 1.00 49.03 292 GLU A C 1
ATOM 2059 O O . GLU A 1 292 ? -1.013 21.193 -8.970 1.00 49.03 292 GLU A O 1
ATOM 2064 N N . ALA A 1 293 ? -2.280 20.898 -10.811 1.00 37.22 293 ALA A N 1
ATOM 2065 C CA . ALA A 1 293 ? -1.253 20.200 -11.577 1.00 37.22 293 ALA A CA 1
ATOM 2066 C C . ALA A 1 293 ? 0.070 20.992 -11.616 1.00 37.22 293 ALA A C 1
ATOM 2068 O O . ALA A 1 293 ? 0.147 22.039 -12.261 1.00 37.22 293 ALA A O 1
ATOM 2069 N N . ARG A 1 294 ? 1.090 20.465 -10.925 1.00 44.62 294 ARG A N 1
ATOM 2070 C CA . ARG A 1 294 ? 2.478 20.946 -10.967 1.00 44.62 294 ARG A CA 1
ATOM 2071 C C . ARG A 1 294 ? 3.207 20.413 -12.202 1.00 44.62 294 ARG A C 1
ATOM 2073 O O . ARG A 1 294 ? 2.903 19.267 -12.609 1.00 44.62 294 ARG A O 1
#

Nearest PDB structures (foldseek):
  4ebp-assembly2_B  TM=6.590E-01  e=1.751E-07  Mycobacterium tuberculosis
  8joi-assembly2_B  TM=6.888E-01  e=4.886E-06  Pseudomonas aeruginosa
  7tbx-assembly2_B  TM=6.128E-01  e=1.510E-05  Klebsiella pneumoniae
  5eph-assembly2_B  TM=6.556E-01  e=3.520E-05  Pseudomonas aeruginosa
  1mwu-assembly1_A  TM=6.318E-01  e=8.005E-02  Staphylococcus aureus

Secondary structure (DSSP, 8-state):
---------------------------------------------------PPPPPPPP--SHHHHHHHHHHHHHHHHHH-EEEEEEEEETTEEEEEEE-S--B-GGGGHHHHHHHHHHHT-S-HHHHHHHHHS--HHHHHHHHHHT-STHHHHHHHHHHHTTTSPPPPPPSS-SSTTS-SGGG-B--HHHHHHHHHHTTTSHHHHHHHHHHTSPPTT---GGGGTT--EEEEEEE-TTSPEEEEEEEEETTEEEEEEEEETT-SHHHHHHHHHHHHHHHHHH-----------

Sequence (294 aa):
MTYTRTVRRSVGATALAAALALAGCWGSGEPEPEAKVTETSTVTTTVTTSPATPPEAPNDEPDEITEALSEAIDGVLSAHGGEAAVVVFAPEAEAAAGEVGDDTAWSTMKVPVAMAALAEGAGSAADVDAALRASDNEAAERLWQALGPGREAAAKAEAQIGRLAPAPAVPAAAPRPGFSAFGQTQWALADQARFAYELPCDALGRDILRPLSAPAEGLGFGLSGVEVPAKAGWGPDEGGRYLVRQFGRVEGFGVAVAVRPAAGTFEAGQAALTDLAGALPSALVGRADGCEAR

Solvent-accessible surface area (backbone atoms only — not comparable to full-atom values): 16611 Å² total; per-residue (Å²): 140,86,88,87,81,81,90,82,89,82,90,86,86,87,86,83,90,88,88,88,88,91,84,84,91,88,83,90,89,85,82,87,88,85,88,83,91,82,84,89,82,87,81,90,79,89,82,88,75,79,93,68,81,75,78,80,75,79,81,83,72,66,55,67,49,28,50,41,40,36,53,36,41,52,53,34,41,72,76,47,34,67,31,38,26,41,23,38,24,48,100,92,41,72,41,59,24,70,57,61,84,79,43,60,34,22,50,38,42,41,52,33,36,41,40,30,14,60,74,69,74,31,59,49,74,66,32,45,42,36,19,55,17,63,58,33,65,67,32,38,48,50,26,40,59,52,53,36,73,38,59,46,24,19,52,44,24,28,55,47,37,51,75,43,25,79,54,48,76,42,36,45,58,44,90,55,86,97,50,59,24,57,29,60,18,55,45,55,47,62,40,41,2,35,30,33,42,39,27,76,64,38,73,58,38,43,72,47,40,65,37,25,56,51,50,33,93,93,53,55,45,18,54,36,52,73,77,24,42,27,40,61,15,57,51,59,48,100,88,59,37,17,41,30,34,36,32,22,47,56,64,57,26,1,27,12,41,38,28,31,24,59,82,23,38,63,69,53,19,43,50,42,37,32,58,38,42,69,43,44,72,79,41,46,81,66,62,84,81,57,76,72,88,122

pLDDT: mean 82.45, std 23.18, range [30.45, 98.88]

Mean predicted aligned error: 12.58 Å

Radius of gyration: 28.82 Å; Cα contacts (8 Å, |Δi|>4): 511; chains: 1; bounding box: 82×98×52 Å

Foldseek 3Di:
DDDDDDDDDDDDDDDDDDDDDDDDDDDDDDDDDDDDDDDDDDDDDDDDDDDDDDDDDDDPPAPLLQVLLQVLQVVLCVVFNDWKKKWKDDPPYTYIYTDDPFQQQALQLLLLLLLLCVVVVWADPVLLLCCQAAVDPVSSVRSLVRQDQQVSSQVSSQVSLVVQFNGFRQGSACPDPPGGRRRRTRDDQNSQQRNQLCLCQDPSSVVSQVSLQHHDPPPCFALSVVSFSKGWGWDADPVQFMKIKMWTAAQSITMIIIDGGPVRDPVSRSVSSRSSNVSVNVSNPDDPPRDPHD

InterPro domains:
  IPR012338 Beta-lactamase/transpeptidase-like [G3DSA:3.40.710.10] (64-284)
  IPR012338 Beta-lactamase/transpeptidase-like [SSF56601] (69-160)